Protein 2ZTJ (pdb70)

Organism: Thermus thermophilus (strain ATCC BAA-163 / DSM 7039 / HB27) (NCBI:txid262724)

GO terms:
  GO:0036440 citrate synthase activity (F, EXP)
  GO:0004410 homocitrate synthase activity (F, EXP)

Foldseek 3Di:
DLAAAEAEECQAQVCQFPLFDADLVLLVVLLVLCLQQQHQEYEHEQCVPDVRSLVSLLCSQPVPGNHFYEYEDEQQQVSLVSRVVSNGQEYEYEDEDVDDQVVVLVSNVVSLVSCCVSPVRRAYEYEYPCLLPPDQVSSLVSLLSCLVSGQEYEYENRVQPDDQVSLLVSLLVSCVRNDQRRAYEYKHDCPPPCQLSNQVSSSVSPHHYYYEYDLQGGNPNHHHHPQVNLLVVCLVCVPVSLVNGQLLCNLVSNVSVCVNSVHDNDCCHRLNHVPNQEDEDPVLVVVVVVPVVVPDSDASVSNNGHHHYHPD

Secondary structure (DSSP, 8-state):
----EEEEEEETGGGGSTT----HHHHHHHHHHHHHHT-SEEEE--TTS-HHHHHHHHHHHTS--SSEEEEEEES-HHHHHHHHHTT-SEEEEEE-----HHHHHHHHHHHHHHHHHH-TTSEEEEEETTTTTS-HHHHHHHHHHHGGG-SEEEEEETTS---HHHHHHHHHHHHHHHTTTSEEEEEEB-TTS-HHHHHHHHHHTT--EEEEBGGG-SSTT-B-BHHHHHHHHHHH-HHHHHHHS-GGGHHHHHHHHHHHHT-PPPTT-TTTSTTTTEE--HHHHHHHHH-GGGG-SS-GGGGT---EE---

CATH classification: 3.20.20.70 (+1 more: 4.10.430.20)

Structure (mmCIF, N/CA/C/O backbone):
data_2ZTJ
#
_entry.id   2ZTJ
#
_cell.length_a   135.645
_cell.length_b   135.645
_cell.length_c   127.102
_cell.angle_alpha   90.00
_cell.angle_beta   90.00
_cell.angle_gamma   120.00
#
_symmetry.space_group_name_H-M   'P 63 2 2'
#
loop_
_entity.id
_entity.type
_entity.pdbx_description
1 polymer 'Homocitrate synthase'
2 non-polymer '2-OXOGLUTARIC ACID'
3 non-polymer 'COPPER (II) ION'
4 water water
#
loop_
_atom_site.group_PDB
_atom_site.id
_atom_site.type_symbol
_atom_site.label_atom_id
_atom_site.label_alt_id
_atom_site.label_comp_id
_atom_site.label_asym_id
_atom_site.label_entity_id
_atom_site.label_seq_id
_atom_site.pdbx_PDB_ins_code
_atom_site.Cartn_x
_atom_site.Cartn_y
_atom_site.Cartn_z
_atom_site.occupancy
_atom_site.B_iso_or_equiv
_atom_site.auth_seq_id
_atom_site.auth_comp_id
_atom_site.auth_asym_id
_atom_site.auth_atom_id
_atom_site.pdbx_PDB_model_num
ATOM 1 N N . MET A 1 1 ? 75.973 -27.884 15.030 1.00 23.51 1 MET A N 1
ATOM 2 C CA . MET A 1 1 ? 74.736 -27.304 14.407 1.00 27.30 1 MET A CA 1
ATOM 3 C C . MET A 1 1 ? 73.500 -28.087 14.874 1.00 25.61 1 MET A C 1
ATOM 4 O O . MET A 1 1 ? 73.284 -29.284 14.486 1.00 27.19 1 MET A O 1
ATOM 9 N N . ARG A 1 2 ? 72.673 -27.482 15.692 1.00 22.17 2 ARG A N 1
ATOM 10 C CA . ARG A 1 2 ? 72.688 -26.098 16.140 1.00 19.35 2 ARG A CA 1
ATOM 11 C C . ARG A 1 2 ? 72.607 -25.085 14.997 1.00 17.07 2 ARG A C 1
ATOM 12 O O . ARG A 1 2 ? 73.380 -24.149 14.969 1.00 14.86 2 ARG A O 1
ATOM 20 N N . GLU A 1 3 ? 71.677 -25.290 14.072 1.00 15.19 3 GLU A N 1
ATOM 21 C CA . GLU A 1 3 ? 71.384 -24.264 13.054 1.00 15.62 3 GLU A CA 1
ATOM 22 C C . GLU A 1 3 ? 70.080 -23.582 13.395 1.00 14.03 3 GLU A C 1
ATOM 23 O O . GLU A 1 3 ? 69.132 -24.200 13.873 1.00 14.04 3 GLU A O 1
ATOM 29 N N . TRP A 1 4 ? 70.032 -22.281 13.180 1.00 11.65 4 TRP A N 1
ATOM 30 C CA . TRP A 1 4 ? 68.876 -21.507 13.647 1.00 10.35 4 TRP A CA 1
ATOM 31 C C . TRP A 1 4 ? 68.904 -20.163 12.951 1.00 11.01 4 TRP A C 1
ATOM 32 O O . TRP A 1 4 ? 69.959 -19.753 12.412 1.00 11.34 4 TRP A O 1
ATOM 43 N N . LYS A 1 5 ? 67.752 -19.503 13.002 1.00 9.50 5 LYS A N 1
ATOM 44 C CA . LYS A 1 5 ? 67.573 -18.180 12.392 1.00 10.70 5 LYS A CA 1
ATOM 45 C C . LYS A 1 5 ? 66.817 -17.299 13.351 1.00 11.05 5 LYS A C 1
ATOM 46 O O . LYS A 1 5 ? 66.103 -17.782 14.250 1.00 11.23 5 LYS A O 1
ATOM 52 N N . ILE A 1 6 ? 66.906 -15.978 13.145 1.00 11.76 6 ILE A N 1
ATOM 53 C CA . ILE A 1 6 ? 66.162 -15.056 13.996 1.00 11.58 6 ILE A CA 1
ATOM 54 C C . ILE A 1 6 ? 65.008 -14.440 13.249 1.00 12.80 6 ILE A C 1
ATOM 55 O O . ILE A 1 6 ? 65.129 -14.067 12.060 1.00 12.26 6 ILE A O 1
ATOM 60 N N . ILE A 1 7 ? 63.868 -14.378 13.935 1.00 12.63 7 ILE A N 1
ATOM 61 C CA . ILE A 1 7 ? 62.699 -13.672 13.457 1.00 13.10 7 ILE A CA 1
ATOM 62 C C . ILE A 1 7 ? 62.610 -12.412 14.309 1.00 13.39 7 ILE A C 1
ATOM 63 O O . ILE A 1 7 ? 62.257 -12.446 15.495 1.00 13.78 7 ILE A O 1
ATOM 68 N N . ASP A 1 8 ? 62.977 -11.271 13.725 1.00 13.22 8 ASP A N 1
ATOM 69 C CA . ASP A 1 8 ? 62.839 -10.046 14.476 1.00 13.48 8 ASP A CA 1
ATOM 70 C C . ASP A 1 8 ? 61.385 -9.636 14.483 1.00 13.04 8 ASP A C 1
ATOM 71 O O . ASP A 1 8 ? 60.683 -9.682 13.438 1.00 15.42 8 ASP A O 1
ATOM 76 N N . SER A 1 9 ? 60.904 -9.203 15.643 1.00 12.83 9 SER A N 1
ATOM 77 C CA . SER A 1 9 ? 59.513 -8.862 15.775 1.00 13.06 9 SER A CA 1
ATOM 78 C C . SER A 1 9 ? 59.372 -7.412 16.250 1.00 13.82 9 SER A C 1
ATOM 79 O O . SER A 1 9 ? 58.365 -7.035 16.853 1.00 13.82 9 SER A O 1
ATOM 82 N N . THR A 1 10 ? 60.419 -6.626 16.054 1.00 12.63 10 THR A N 1
ATOM 83 C CA . THR A 1 10 ? 60.396 -5.230 16.528 1.00 14.57 10 THR A CA 1
ATOM 84 C C . THR A 1 10 ? 59.217 -4.472 15.900 1.00 14.46 10 THR A C 1
ATOM 85 O O . THR A 1 10 ? 58.651 -3.576 16.529 1.00 16.05 10 THR A O 1
ATOM 89 N N . LEU A 1 11 ? 58.788 -4.884 14.710 1.00 15.52 11 LEU A N 1
ATOM 90 C CA . LEU A 1 11 ? 57.656 -4.222 14.017 1.00 15.18 11 LEU A CA 1
ATOM 91 C C . LEU A 1 11 ? 56.322 -4.942 14.212 1.00 16.56 11 LEU A C 1
ATOM 92 O O . LEU A 1 11 ? 55.346 -4.697 13.486 1.00 15.93 11 LEU A O 1
ATOM 97 N N . ARG A 1 12 ? 56.278 -5.869 15.193 1.00 16.06 12 ARG A N 1
ATOM 98 C CA . ARG A 1 12 ? 55.031 -6.550 15.552 1.00 15.72 12 ARG A CA 1
ATOM 99 C C . ARG A 1 12 ? 54.954 -6.527 17.083 1.00 15.14 12 ARG A C 1
ATOM 100 O O . ARG A 1 12 ? 54.328 -5.653 17.683 1.00 14.59 12 ARG A O 1
ATOM 108 N N . GLU A 1 13 ? 55.632 -7.479 17.743 1.00 14.75 13 GLU A N 1
ATOM 109 C CA . GLU A 1 13 ? 55.735 -7.419 19.198 1.00 14.20 13 GLU A CA 1
ATOM 110 C C . GLU A 1 13 ? 56.245 -6.051 19.703 1.00 14.30 13 GLU A C 1
ATOM 111 O O . GLU A 1 13 ? 55.731 -5.512 20.683 1.00 15.74 13 GLU A O 1
ATOM 117 N N . GLY A 1 14 ? 57.261 -5.498 19.038 1.00 14.56 14 GLY A N 1
ATOM 118 C CA . GLY A 1 14 ? 57.806 -4.202 19.427 1.00 15.21 14 GLY A CA 1
ATOM 119 C C . GLY A 1 14 ? 56.772 -3.087 19.351 1.00 15.59 14 GLY A C 1
ATOM 120 O O . GLY A 1 14 ? 56.865 -2.120 20.079 1.00 15.65 14 GLY A O 1
ATOM 121 N N . GLU A 1 15 ? 55.803 -3.195 18.444 1.00 17.02 15 GLU A N 1
ATOM 122 C CA . GLU A 1 15 ? 54.743 -2.161 18.344 1.00 18.64 15 GLU A CA 1
ATOM 123 C C . GLU A 1 15 ? 53.830 -2.156 19.562 1.00 19.31 15 GLU A C 1
ATOM 124 O O . GLU A 1 15 ? 53.129 -1.172 19.857 1.00 19.07 15 GLU A O 1
ATOM 130 N N . GLN A 1 16 ? 53.806 -3.282 20.273 1.00 17.82 16 GLN A N 1
ATOM 131 C CA . GLN A 1 16 ? 53.016 -3.391 21.468 1.00 17.03 16 GLN A CA 1
ATOM 132 C C . GLN A 1 16 ? 53.722 -2.817 22.693 1.00 16.19 16 GLN A C 1
ATOM 133 O O . GLN A 1 16 ? 53.143 -2.724 23.774 1.00 16.71 16 GLN A O 1
ATOM 139 N N . PHE A 1 17 ? 54.962 -2.391 22.515 1.00 15.97 17 PHE A N 1
ATOM 140 C CA . PHE A 1 17 ? 55.685 -1.707 23.574 1.00 15.33 17 PHE A CA 1
ATOM 141 C C . PHE A 1 17 ? 54.918 -0.430 23.948 1.00 16.92 17 PHE A C 1
ATOM 142 O O . PHE A 1 17 ? 54.406 0.260 23.059 1.00 17.23 17 PHE A O 1
ATOM 150 N N . GLU A 1 18 ? 54.840 -0.139 25.237 1.00 17.15 18 GLU A N 1
ATOM 151 C CA . GLU A 1 18 ? 54.088 1.019 25.731 1.00 18.79 18 GLU A CA 1
ATOM 152 C C . GLU A 1 18 ? 54.348 2.320 24.926 1.00 19.65 18 GLU A C 1
ATOM 153 O O . GLU A 1 18 ? 53.406 3.036 24.559 1.00 20.66 18 GLU A O 1
ATOM 159 N N . LYS A 1 19 ? 55.610 2.623 24.683 1.00 20.67 19 LYS A N 1
ATOM 160 C CA . LYS A 1 19 ? 55.993 3.930 24.111 1.00 21.48 19 LYS A CA 1
ATOM 161 C C . LYS A 1 19 ? 56.292 3.869 22.612 1.00 21.51 19 LYS A C 1
ATOM 162 O O . LYS A 1 19 ? 56.738 4.865 22.026 1.00 21.44 19 LYS A O 1
ATOM 168 N N . ALA A 1 20 ? 56.050 2.721 21.982 1.00 20.31 20 ALA A N 1
ATOM 169 C CA . ALA A 1 20 ? 56.210 2.609 20.528 1.00 20.39 20 ALA A CA 1
ATOM 170 C C . ALA A 1 20 ? 55.125 3.356 19.731 1.00 20.83 20 ALA A C 1
ATOM 171 O O . ALA A 1 20 ? 53.914 3.191 19.952 1.00 20.74 20 ALA A O 1
ATOM 173 N N . ASN A 1 21 ? 55.572 4.177 18.784 1.00 20.98 21 ASN A N 1
ATOM 174 C CA . ASN A 1 21 ? 54.645 4.824 17.865 1.00 21.66 21 ASN A CA 1
ATOM 175 C C . ASN A 1 21 ? 55.404 5.017 16.567 1.00 21.15 21 ASN A C 1
ATOM 176 O O . ASN A 1 21 ? 55.805 6.134 16.214 1.00 21.61 21 ASN A O 1
ATOM 181 N N . PHE A 1 22 ? 55.623 3.914 15.867 1.00 19.76 22 PHE A N 1
ATOM 182 C CA . PHE A 1 22 ? 56.457 3.922 14.680 1.00 18.65 22 PHE A CA 1
ATOM 183 C C . PHE A 1 22 ? 55.708 4.506 13.483 1.00 18.18 22 PHE A C 1
ATOM 184 O O . PHE A 1 22 ? 54.600 4.062 13.150 1.00 18.91 22 PHE A O 1
ATOM 192 N N . SER A 1 23 ? 56.300 5.522 12.848 1.00 18.03 23 SER A N 1
ATOM 193 C CA . SER A 1 23 ?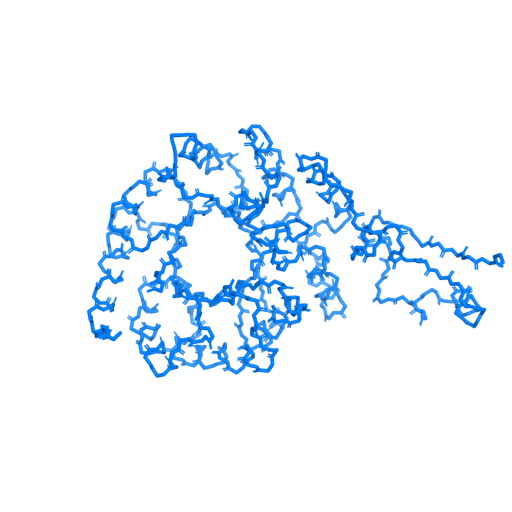 55.771 5.999 11.564 1.00 17.47 23 SER A CA 1
ATOM 194 C C . SER A 1 23 ? 56.164 4.973 10.508 1.00 17.57 23 SER A C 1
ATOM 195 O O . SER A 1 23 ? 57.027 4.149 10.754 1.00 17.28 23 SER A O 1
ATOM 198 N N . THR A 1 24 ? 55.542 5.036 9.335 1.00 17.19 24 THR A N 1
ATOM 199 C CA . THR A 1 24 ? 55.943 4.193 8.221 1.00 16.74 24 THR A CA 1
ATOM 200 C C . THR A 1 24 ? 57.422 4.317 7.962 1.00 17.37 24 THR A C 1
ATOM 201 O O . THR A 1 24 ? 58.099 3.313 7.755 1.00 16.46 24 THR A O 1
ATOM 205 N N . GLN A 1 25 ? 57.950 5.549 7.932 1.00 17.50 25 GLN A N 1
ATOM 206 C CA . GLN A 1 25 ? 59.406 5.703 7.731 1.00 17.51 25 GLN A CA 1
ATOM 207 C C . GLN A 1 25 ? 60.294 5.104 8.832 1.00 17.08 25 GLN A C 1
ATOM 208 O O . GLN A 1 25 ? 61.392 4.632 8.535 1.00 16.61 25 GLN A O 1
ATOM 214 N N . ASP A 1 26 ? 59.850 5.171 10.090 1.00 16.47 26 ASP A N 1
ATOM 215 C CA . ASP A 1 26 ? 60.579 4.534 11.193 1.00 17.04 26 ASP A CA 1
ATOM 216 C C . ASP A 1 26 ? 60.684 3.025 10.889 1.00 15.42 26 ASP A C 1
ATOM 217 O O . ASP A 1 26 ? 61.742 2.428 11.075 1.00 14.78 26 ASP A O 1
ATOM 222 N N . LYS A 1 27 ? 59.579 2.445 10.448 1.00 15.31 27 LYS A N 1
ATOM 223 C CA . LYS A 1 27 ? 59.547 0.984 10.215 1.00 15.82 27 LYS A CA 1
ATOM 224 C C . LYS A 1 27 ? 60.457 0.600 9.063 1.00 15.92 27 LYS A C 1
ATOM 225 O O . LYS A 1 27 ? 61.163 -0.390 9.117 1.00 15.25 27 LYS A O 1
ATOM 231 N N . VAL A 1 28 ? 60.458 1.417 8.000 1.00 14.66 28 VAL A N 1
ATOM 232 C CA . VAL A 1 28 ? 61.346 1.158 6.872 1.00 14.18 28 VAL A CA 1
ATOM 233 C C . VAL A 1 28 ? 62.782 1.290 7.275 1.00 13.84 28 VAL A C 1
ATOM 234 O O . VAL A 1 28 ? 63.619 0.518 6.834 1.00 15.03 28 VAL A O 1
ATOM 238 N N . GLU A 1 29 ? 63.101 2.277 8.118 1.00 14.63 29 GLU A N 1
ATOM 239 C CA . GLU A 1 29 ? 64.456 2.450 8.590 1.00 15.22 29 GLU A CA 1
ATOM 240 C C . GLU A 1 29 ? 64.895 1.216 9.391 1.00 15.57 29 GLU A C 1
ATOM 241 O O . GLU A 1 29 ? 66.000 0.700 9.242 1.00 15.14 29 GLU A O 1
ATOM 247 N N . ILE A 1 30 ? 64.017 0.811 10.293 1.00 15.54 30 ILE A N 1
ATOM 248 C CA . ILE A 1 30 ? 64.309 -0.362 11.149 1.00 15.31 30 ILE A CA 1
ATOM 249 C C . ILE A 1 30 ? 64.507 -1.587 10.281 1.00 14.46 30 ILE A C 1
ATOM 250 O O . ILE A 1 30 ? 65.486 -2.296 10.458 1.00 15.68 30 ILE A O 1
ATOM 255 N N . ALA A 1 31 ? 63.586 -1.836 9.358 1.00 14.78 31 ALA A N 1
ATOM 256 C CA . ALA A 1 31 ? 63.673 -3.023 8.485 1.00 14.99 31 ALA A CA 1
ATOM 257 C C . ALA A 1 31 ? 64.925 -3.040 7.622 1.00 16.58 31 ALA A C 1
ATOM 258 O O . ALA A 1 31 ? 65.611 -4.063 7.478 1.00 14.91 31 ALA A O 1
ATOM 260 N N . LYS A 1 32 ? 65.275 -1.891 7.024 1.00 15.27 32 LYS A N 1
ATOM 261 C CA . LYS A 1 32 ? 66.525 -1.872 6.266 1.00 14.88 32 LYS A CA 1
ATOM 262 C C . LYS A 1 32 ? 67.784 -2.133 7.075 1.00 14.91 32 LYS A C 1
ATOM 263 O O . LYS A 1 32 ? 68.735 -2.769 6.600 1.00 17.56 32 LYS A O 1
ATOM 269 N N . ALA A 1 33 ? 67.846 -1.597 8.289 1.00 15.71 33 ALA A N 1
ATOM 270 C CA . ALA A 1 33 ? 68.994 -1.808 9.160 1.00 15.29 33 ALA A CA 1
ATOM 271 C C . ALA A 1 33 ? 69.062 -3.304 9.583 1.00 15.30 33 ALA A C 1
ATOM 272 O O . ALA A 1 33 ? 70.147 -3.896 9.615 1.00 16.37 33 ALA A O 1
ATOM 274 N N . LEU A 1 34 ? 67.909 -3.868 9.921 1.00 15.78 34 LEU A N 1
ATOM 275 C CA . LEU A 1 34 ? 67.877 -5.333 10.248 1.00 16.08 34 LEU A CA 1
ATOM 276 C C . LEU A 1 34 ? 68.346 -6.169 9.063 1.00 16.85 34 LEU A C 1
ATOM 277 O O . LEU A 1 34 ? 69.082 -7.142 9.231 1.00 16.71 34 LEU A O 1
ATOM 282 N N . ASP A 1 35 ? 67.941 -5.776 7.852 1.00 17.52 35 ASP A N 1
ATOM 283 C CA . ASP A 1 35 ? 68.332 -6.514 6.661 1.00 17.96 35 ASP A CA 1
ATOM 284 C C . ASP A 1 35 ? 69.842 -6.409 6.413 1.00 18.22 35 ASP A C 1
ATOM 285 O O . ASP A 1 35 ? 70.527 -7.404 6.143 1.00 18.01 35 ASP A O 1
ATOM 290 N N . GLU A 1 36 ? 70.371 -5.205 6.563 1.00 17.73 36 GLU A N 1
ATOM 291 C CA . GLU A 1 36 ? 71.813 -5.015 6.509 1.00 18.43 36 GLU A CA 1
ATOM 292 C C . GLU A 1 36 ? 72.556 -5.849 7.545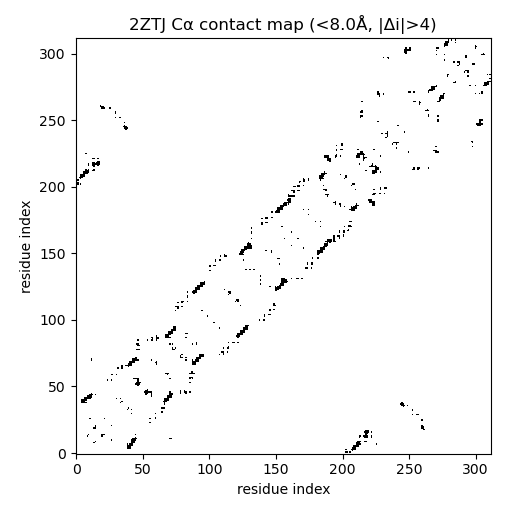 1.00 16.59 36 GLU A C 1
ATOM 293 O O . GLU A 1 36 ? 73.610 -6.416 7.270 1.00 16.34 36 GLU A O 1
ATOM 299 N N . PHE A 1 37 ? 71.994 -5.920 8.753 1.00 15.97 37 PHE A N 1
ATOM 300 C CA . PHE A 1 37 ? 72.583 -6.680 9.829 1.00 14.92 37 PHE A CA 1
ATOM 301 C C . PHE A 1 37 ? 72.584 -8.171 9.483 1.00 15.01 37 PHE A C 1
ATOM 302 O O . PHE A 1 37 ? 73.442 -8.941 9.972 1.00 15.98 37 PHE A O 1
ATOM 310 N N . GLY A 1 38 ? 71.622 -8.569 8.656 1.00 15.15 38 GLY A N 1
ATOM 311 C CA . GLY A 1 38 ? 71.524 -9.981 8.220 1.00 15.68 38 GLY A CA 1
ATOM 312 C C . GLY A 1 38 ? 70.407 -10.799 8.884 1.00 15.81 38 GLY A C 1
ATOM 313 O O . GLY A 1 38 ? 70.399 -12.031 8.746 1.00 15.13 38 GLY A O 1
ATOM 314 N N . ILE A 1 39 ? 69.466 -10.131 9.555 1.00 16.45 39 ILE A N 1
ATOM 315 C CA . ILE A 1 39 ? 68.300 -10.829 10.151 1.00 17.65 39 ILE A CA 1
ATOM 316 C C . ILE A 1 39 ? 67.509 -11.577 9.072 1.00 16.25 39 ILE A C 1
ATOM 317 O O . ILE A 1 39 ? 67.312 -11.103 7.956 1.00 15.06 39 ILE A O 1
ATOM 322 N N . GLU A 1 40 ? 67.107 -12.816 9.370 1.00 14.93 40 GLU A N 1
ATOM 323 C CA . GLU A 1 40 ? 66.514 -13.646 8.348 1.00 13.05 40 GLU A CA 1
ATOM 324 C C . GLU A 1 40 ? 65.039 -13.393 8.075 1.00 12.67 40 GLU A C 1
ATOM 325 O O . GLU A 1 40 ? 64.577 -13.623 6.950 1.00 13.79 40 GLU A O 1
ATOM 331 N N . TYR A 1 41 ? 64.292 -12.991 9.108 1.00 13.48 41 TYR A N 1
ATOM 332 C CA . TYR A 1 41 ? 62.865 -12.665 9.030 1.00 13.49 41 TYR A CA 1
ATOM 333 C C . TYR A 1 41 ? 62.544 -11.395 9.796 1.00 13.36 41 TYR A C 1
ATOM 334 O O . TYR A 1 41 ? 63.118 -11.108 10.854 1.00 13.31 41 TYR A O 1
ATOM 343 N N . ILE A 1 42 ? 61.563 -10.661 9.276 1.00 13.70 42 ILE A N 1
ATOM 344 C CA . ILE A 1 42 ? 61.040 -9.460 9.917 1.00 13.39 42 ILE A CA 1
ATOM 345 C C . ILE A 1 42 ? 59.547 -9.617 9.987 1.00 13.04 42 ILE A C 1
ATOM 346 O O . ILE A 1 42 ? 58.853 -9.702 8.967 1.00 13.27 42 ILE A O 1
ATOM 351 N N . GLU A 1 43 ? 59.040 -9.710 11.212 1.00 13.32 43 GLU A N 1
ATOM 352 C CA . GLU A 1 43 ? 57.631 -9.899 11.443 1.00 13.34 43 GLU A CA 1
ATOM 353 C C . GLU A 1 43 ? 56.936 -8.581 11.724 1.00 13.29 43 GLU A C 1
ATOM 354 O O . GLU A 1 43 ? 57.444 -7.738 12.481 1.00 14.51 43 GLU A O 1
ATOM 360 N N . VAL A 1 44 ? 55.772 -8.411 11.117 1.00 14.30 44 VAL A N 1
ATOM 361 C CA . VAL A 1 44 ? 55.013 -7.167 11.233 1.00 14.35 44 VAL A CA 1
ATOM 362 C C . VAL A 1 44 ? 53.571 -7.346 11.718 1.00 15.06 44 VAL A C 1
ATOM 363 O O . VAL A 1 44 ? 52.915 -8.364 11.441 1.00 15.41 44 VAL A O 1
ATOM 367 N N . THR A 1 45 ? 53.084 -6.324 12.409 1.00 15.16 45 THR A N 1
ATOM 368 C CA . THR A 1 45 ? 51.719 -6.266 12.920 1.00 15.68 45 THR A CA 1
ATOM 369 C C . THR A 1 45 ? 50.703 -6.668 11.873 1.00 16.13 45 THR A C 1
ATOM 370 O O . THR A 1 45 ? 50.859 -6.352 10.673 1.00 16.84 45 THR A O 1
ATOM 374 N N . THR A 1 46 ? 49.664 -7.367 12.325 1.00 14.56 46 THR A N 1
ATOM 375 C CA . THR A 1 46 ? 48.573 -7.799 11.494 1.00 15.95 46 THR A CA 1
ATOM 376 C C . THR A 1 46 ? 48.014 -6.615 10.682 1.00 16.62 46 THR A C 1
ATOM 377 O O . THR A 1 46 ? 47.819 -5.530 11.223 1.00 16.79 46 THR A O 1
ATOM 381 N N . PRO A 1 47 ? 47.732 -6.853 9.410 1.00 17.77 47 PRO A N 1
ATOM 382 C CA . PRO A 1 47 ? 47.154 -5.808 8.543 1.00 19.07 47 PRO A CA 1
ATOM 383 C C . PRO A 1 47 ? 45.716 -5.485 8.927 1.00 20.46 47 PRO A C 1
ATOM 384 O O . PRO A 1 47 ? 45.176 -4.449 8.486 1.00 20.98 47 PRO A O 1
ATOM 388 N N . VAL A 1 48 ? 45.073 -6.353 9.717 1.00 20.79 48 VAL A N 1
ATOM 389 C CA 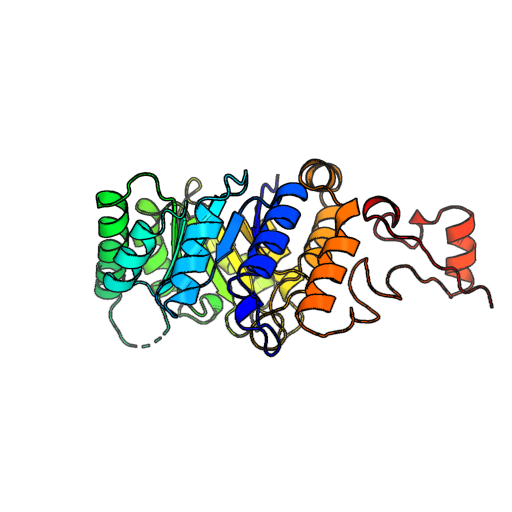. VAL A 1 48 ? 43.711 -6.113 10.187 1.00 21.45 48 VAL A CA 1
ATOM 390 C C . VAL A 1 48 ? 43.617 -5.019 11.254 1.00 20.89 48 VAL A C 1
ATOM 391 O O . VAL A 1 48 ? 42.537 -4.476 11.482 1.00 20.98 48 VAL A O 1
ATOM 395 N N . ALA A 1 49 ? 44.729 -4.687 11.898 1.00 21.07 49 ALA A N 1
ATOM 396 C CA . ALA A 1 49 ? 44.713 -3.766 13.047 1.00 21.15 49 ALA A CA 1
ATOM 397 C C . ALA A 1 49 ? 44.153 -2.379 12.690 1.00 21.85 49 ALA A C 1
ATOM 398 O O . ALA A 1 49 ? 43.365 -1.805 13.435 1.00 21.65 49 ALA A O 1
ATOM 400 N N . SER A 1 50 ? 44.589 -1.848 11.554 1.00 22.23 50 SER A N 1
ATOM 401 C CA . SER A 1 50 ? 44.149 -0.505 11.109 1.00 21.99 50 SER A CA 1
ATOM 402 C C . SER A 1 50 ? 44.526 -0.346 9.651 1.00 21.81 50 SER A C 1
ATOM 403 O O . SER A 1 50 ? 45.320 -1.139 9.107 1.00 21.25 50 SER A O 1
ATOM 406 N N . PRO A 1 51 ? 43.948 0.673 8.982 1.00 21.52 51 PRO A N 1
ATOM 407 C CA . PRO A 1 51 ? 44.379 0.932 7.612 1.00 21.16 51 PRO A CA 1
ATOM 408 C C . PRO A 1 51 ? 45.886 1.201 7.524 1.00 20.43 51 PRO A C 1
ATOM 409 O O . PRO A 1 51 ? 46.528 0.743 6.603 1.00 20.90 51 PRO A O 1
ATOM 413 N N . GLN A 1 52 ? 46.462 1.898 8.489 1.00 20.78 52 GLN A N 1
ATOM 414 C CA . GLN A 1 52 ? 47.902 2.143 8.461 1.00 21.75 52 GLN A CA 1
ATOM 415 C C . GLN A 1 52 ? 48.733 0.864 8.675 1.00 22.49 52 GLN A C 1
ATOM 416 O O . GLN A 1 52 ? 49.811 0.710 8.105 1.00 21.95 52 GLN A O 1
ATOM 422 N N . SER A 1 53 ? 48.253 -0.054 9.509 1.00 22.34 53 SER A N 1
ATOM 423 C CA . SER A 1 53 ? 49.048 -1.282 9.698 1.00 22.60 53 SER A CA 1
ATOM 424 C C . SER A 1 53 ? 49.073 -2.097 8.403 1.00 21.99 53 SER A C 1
ATOM 425 O O . SER A 1 53 ? 50.110 -2.652 8.033 1.00 21.53 53 SER A O 1
ATOM 428 N N . ARG A 1 54 ? 47.941 -2.136 7.701 1.00 22.65 54 ARG A N 1
ATOM 429 C CA . ARG A 1 54 ? 47.875 -2.761 6.386 1.00 23.44 54 ARG A CA 1
ATOM 430 C C . ARG A 1 54 ? 48.886 -2.152 5.413 1.00 23.82 54 ARG A C 1
ATOM 431 O O . ARG A 1 54 ? 49.664 -2.867 4.777 1.00 23.48 54 ARG A O 1
ATOM 439 N N . LYS A 1 55 ? 48.844 -0.826 5.278 1.00 24.78 55 LYS A N 1
ATOM 440 C CA . LYS A 1 55 ? 49.774 -0.106 4.403 1.00 25.18 55 LYS A CA 1
ATOM 441 C C . LYS A 1 55 ? 51.214 -0.411 4.742 1.00 23.87 55 LYS A C 1
ATOM 442 O O . LYS A 1 55 ? 52.029 -0.660 3.853 1.00 23.97 55 LYS A O 1
ATOM 448 N N . ASP A 1 56 ? 51.533 -0.379 6.034 1.00 23.58 56 ASP A N 1
ATOM 449 C CA . ASP A 1 56 ? 52.882 -0.643 6.487 1.00 22.68 56 ASP A CA 1
ATOM 450 C C . ASP A 1 56 ? 53.307 -2.048 6.087 1.00 22.02 56 ASP A C 1
ATOM 451 O O . ASP A 1 56 ? 54.433 -2.239 5.635 1.00 21.70 56 ASP A O 1
ATOM 456 N N . ALA A 1 57 ? 52.408 -3.026 6.231 1.00 21.25 57 ALA A N 1
ATOM 457 C CA . ALA A 1 57 ? 52.752 -4.401 5.858 1.00 21.07 57 ALA A CA 1
ATOM 458 C C . ALA A 1 57 ? 52.996 -4.478 4.359 1.00 21.36 57 ALA A C 1
ATOM 459 O O . ALA A 1 57 ? 53.935 -5.117 3.923 1.00 21.32 57 ALA A O 1
ATOM 461 N N . GLU A 1 58 ? 52.150 -3.789 3.587 1.00 21.38 58 GLU A N 1
ATOM 462 C CA . GLU A 1 58 ? 52.262 -3.761 2.128 1.00 21.78 58 GLU A CA 1
ATOM 463 C C . GLU A 1 58 ? 53.613 -3.186 1.699 1.00 20.44 58 GLU A C 1
ATOM 464 O O . GLU A 1 58 ? 54.344 -3.822 0.932 1.00 20.47 58 GLU A O 1
ATOM 470 N N . VAL A 1 59 ? 53.987 -2.044 2.260 1.00 19.27 59 VAL A N 1
ATOM 471 C CA . VAL A 1 59 ? 55.304 -1.457 1.976 1.00 18.87 59 VAL A CA 1
ATOM 472 C C . VAL A 1 59 ? 56.469 -2.342 2.407 1.00 17.72 59 VAL A C 1
ATOM 473 O O . VAL A 1 59 ? 57.409 -2.589 1.654 1.00 17.48 59 VAL A O 1
ATOM 477 N N . LEU A 1 60 ? 56.437 -2.790 3.654 1.00 17.04 60 LEU A N 1
ATOM 478 C CA . LEU A 1 60 ? 57.547 -3.567 4.156 1.00 16.16 60 LEU A CA 1
ATOM 479 C C . LEU A 1 60 ? 57.768 -4.829 3.322 1.00 15.10 60 LEU A C 1
ATOM 480 O O . LEU A 1 60 ? 58.881 -5.141 3.026 1.00 15.75 60 LEU A O 1
ATOM 485 N N . ALA A 1 61 ? 56.699 -5.502 2.911 1.00 16.42 61 ALA A N 1
ATOM 486 C CA . ALA A 1 61 ? 56.804 -6.749 2.140 1.00 16.17 61 ALA A CA 1
ATOM 487 C C . ALA A 1 61 ? 57.333 -6.536 0.733 1.00 17.47 61 ALA A C 1
ATOM 488 O O . ALA A 1 61 ? 57.736 -7.484 0.046 1.00 16.39 61 ALA A O 1
ATOM 490 N N . SER A 1 62 ? 57.322 -5.264 0.305 1.00 16.67 62 SER A N 1
ATOM 491 C CA . SER A 1 62 ? 57.685 -4.924 -1.063 1.00 16.98 62 SER A CA 1
ATOM 492 C C . SER A 1 62 ? 58.972 -4.100 -1.161 1.00 17.00 62 SER A C 1
ATOM 493 O O . SER A 1 62 ? 59.322 -3.620 -2.253 1.00 18.00 62 SER A O 1
ATOM 496 N N . LEU A 1 63 ? 59.674 -3.940 -0.047 1.00 16.40 63 LEU A N 1
ATOM 497 C CA . LEU A 1 63 ? 60.926 -3.185 0.011 1.00 15.76 63 LEU A CA 1
ATOM 498 C C . LEU A 1 63 ? 62.054 -3.834 -0.756 1.00 15.12 63 LEU A C 1
ATOM 499 O O . LEU A 1 63 ? 63.112 -3.232 -0.934 1.00 16.11 63 LEU A O 1
ATOM 504 N N . GLY A 1 64 ? 61.868 -5.094 -1.161 1.00 15.99 64 GLY A N 1
ATOM 505 C CA . GLY A 1 64 ? 62.932 -5.848 -1.797 1.00 15.71 64 GLY A CA 1
ATOM 506 C C . GLY A 1 64 ? 64.052 -6.245 -0.851 1.00 16.33 64 GLY A C 1
ATOM 507 O O . GLY A 1 64 ? 65.197 -6.393 -1.269 1.00 16.29 64 GLY A O 1
ATOM 508 N N . LEU A 1 65 ? 63.728 -6.464 0.435 1.00 16.41 65 LEU A N 1
ATOM 509 C CA . LEU A 1 65 ? 64.739 -6.916 1.391 1.00 16.65 65 LEU A CA 1
ATOM 510 C C . LEU A 1 65 ? 65.146 -8.357 1.079 1.00 17.00 65 LEU A C 1
ATOM 511 O O . LEU A 1 65 ? 64.401 -9.081 0.424 1.00 17.17 65 LEU A O 1
ATOM 516 N N . LYS A 1 66 ? 66.333 -8.740 1.525 1.00 17.51 66 LYS A N 1
ATOM 517 C CA . LYS A 1 66 ? 66.760 -10.140 1.497 1.00 19.33 66 LYS A CA 1
ATOM 518 C C . LYS A 1 66 ? 65.999 -10.951 2.582 1.00 18.78 66 LYS A C 1
ATOM 519 O O . LYS A 1 66 ? 65.530 -12.072 2.310 1.00 19.28 66 LYS A O 1
ATOM 525 N N . ALA A 1 67 ? 65.808 -10.353 3.757 1.00 17.77 67 ALA A N 1
ATOM 526 C CA . ALA A 1 67 ? 64.931 -10.924 4.812 1.00 17.87 67 ALA A CA 1
ATOM 527 C C . ALA A 1 67 ? 63.504 -11.178 4.331 1.00 18.30 67 ALA A C 1
ATOM 528 O O . ALA A 1 67 ? 62.917 -10.382 3.568 1.00 18.47 67 ALA A O 1
ATOM 530 N N . LYS A 1 68 ? 62.904 -12.285 4.769 1.00 17.50 68 LYS A N 1
ATOM 531 C CA . LYS A 1 68 ? 61.489 -12.527 4.491 1.00 17.08 68 LYS A CA 1
ATOM 532 C C . LYS A 1 68 ? 60.630 -11.693 5.415 1.00 16.56 68 LYS A C 1
ATOM 533 O O . LYS A 1 68 ? 60.870 -11.638 6.632 1.00 16.30 68 LYS A O 1
ATOM 539 N N . VAL A 1 69 ? 59.617 -11.024 4.858 1.00 14.92 69 VAL A N 1
ATOM 540 C CA . VAL A 1 69 ? 58.725 -10.262 5.668 1.00 14.88 69 VAL A CA 1
ATOM 541 C C . VAL A 1 69 ? 57.473 -11.088 5.891 1.00 15.10 69 VAL A C 1
ATOM 542 O O . VAL A 1 69 ? 56.877 -11.641 4.961 1.00 15.94 69 VAL A O 1
ATOM 546 N N . VAL A 1 70 ? 57.099 -11.203 7.157 1.00 16.20 70 VAL A N 1
ATOM 547 C CA . VAL A 1 70 ? 55.989 -12.056 7.529 1.00 16.42 70 VAL A CA 1
ATOM 548 C C . VAL A 1 70 ? 55.046 -11.305 8.449 1.00 15.74 70 VAL A C 1
ATOM 549 O O . VAL A 1 70 ? 55.471 -10.451 9.209 1.00 18.13 70 VAL A O 1
ATOM 553 N N . THR A 1 71 ? 53.753 -11.588 8.380 1.00 15.60 71 THR A N 1
ATOM 554 C CA . THR A 1 71 ? 52.834 -10.899 9.280 1.00 16.37 71 THR A CA 1
ATOM 555 C C . THR A 1 71 ? 52.208 -11.872 10.268 1.00 17.56 71 THR A C 1
ATOM 556 O O . THR A 1 71 ? 52.104 -13.059 9.986 1.00 18.10 71 THR A O 1
ATOM 560 N N . HIS A 1 72 ? 51.773 -11.338 11.393 1.00 17.80 72 HIS A N 1
ATOM 561 C CA . HIS A 1 72 ? 51.295 -12.149 12.496 1.00 17.97 72 HIS A CA 1
ATOM 562 C C . HIS A 1 72 ? 49.794 -11.884 12.608 1.00 18.24 72 HIS A C 1
ATOM 563 O O . HIS A 1 72 ? 49.370 -10.718 12.778 1.00 18.25 72 HIS A O 1
ATOM 570 N N . ILE A 1 73 ? 48.982 -12.942 12.481 1.00 17.81 73 ILE A N 1
ATOM 571 C CA . ILE A 1 73 ? 47.521 -12.800 12.570 1.00 18.11 73 ILE A CA 1
ATOM 572 C C . ILE A 1 73 ? 46.884 -13.864 13.480 1.00 19.96 73 ILE A C 1
ATOM 573 O O . ILE A 1 73 ? 47.501 -14.918 13.736 1.00 18.62 73 ILE A O 1
ATOM 578 N N . GLN A 1 74 ? 45.655 -13.576 13.929 1.00 20.48 74 GLN A N 1
ATOM 579 C CA . GLN A 1 74 ? 44.786 -14.577 14.560 1.00 21.57 74 GLN A CA 1
ATOM 580 C C . GLN A 1 74 ? 44.504 -15.652 13.539 1.00 21.81 74 GLN A C 1
ATOM 581 O O . GLN A 1 74 ? 44.490 -15.388 12.338 1.00 22.00 74 GLN A O 1
ATOM 587 N N . CYS A 1 75 ? 44.288 -16.880 14.003 1.00 21.38 75 CYS A N 1
ATOM 588 C CA . CYS A 1 75 ? 44.037 -17.974 13.093 1.00 21.66 75 CYS A CA 1
ATOM 589 C C . CYS A 1 75 ? 42.586 -17.926 12.625 1.00 22.35 75 CYS A C 1
ATOM 590 O O . CYS A 1 75 ? 41.727 -18.683 13.115 1.00 22.12 75 CYS A O 1
ATOM 593 N N . ARG A 1 76 ? 42.304 -16.988 11.708 1.00 22.80 76 ARG A N 1
ATOM 594 C CA . ARG A 1 76 ? 40.946 -16.781 11.181 1.00 23.38 76 ARG A CA 1
ATOM 595 C C . ARG A 1 76 ? 40.979 -16.555 9.678 1.00 22.96 76 ARG A C 1
ATOM 596 O O . ARG A 1 76 ? 41.918 -15.943 9.147 1.00 21.61 76 ARG A O 1
ATOM 604 N N . LEU A 1 77 ? 39.945 -17.042 9.002 1.00 22.79 77 LEU A N 1
ATOM 605 C CA . LEU A 1 77 ? 39.838 -16.913 7.547 1.00 23.94 77 LEU A CA 1
ATOM 606 C C . LEU A 1 77 ? 39.840 -15.459 7.070 1.00 24.13 77 LEU A C 1
ATOM 607 O O . LEU A 1 77 ? 40.434 -15.143 6.031 1.00 23.93 77 LEU A O 1
ATOM 612 N N . ASP A 1 78 ? 39.177 -14.584 7.819 1.00 24.62 78 ASP A N 1
ATOM 613 C CA . ASP A 1 78 ? 39.058 -13.195 7.364 1.00 25.74 78 ASP A CA 1
ATOM 614 C C . ASP A 1 78 ? 40.394 -12.472 7.440 1.00 25.18 78 ASP A C 1
ATOM 615 O O . ASP A 1 78 ? 40.778 -11.771 6.492 1.00 25.38 78 ASP A O 1
ATOM 620 N N . ALA A 1 79 ? 41.122 -12.675 8.542 1.00 23.43 79 ALA A N 1
ATOM 621 C CA . ALA A 1 79 ? 42.467 -12.122 8.676 1.00 22.07 79 ALA A CA 1
ATOM 622 C C . ALA A 1 79 ? 43.405 -12.690 7.634 1.00 21.16 79 ALA A C 1
ATOM 623 O O . ALA A 1 79 ? 44.256 -11.975 7.091 1.00 20.65 79 ALA A O 1
ATOM 625 N N . ALA A 1 80 ? 43.269 -13.982 7.349 1.00 20.39 80 ALA A N 1
ATOM 626 C CA . ALA A 1 80 ? 44.158 -14.621 6.388 1.00 21.09 80 ALA A CA 1
ATOM 627 C C . ALA A 1 80 ? 44.007 -14.006 4.985 1.00 21.86 80 ALA A C 1
ATOM 628 O O . ALA A 1 80 ? 44.991 -13.828 4.247 1.00 21.67 80 ALA A O 1
ATOM 630 N N . LYS A 1 81 ? 42.763 -13.705 4.625 1.00 22.30 81 LYS A N 1
ATOM 631 C CA . LYS A 1 81 ? 42.491 -13.047 3.354 1.00 23.04 81 LYS A CA 1
ATOM 632 C C . LYS A 1 81 ? 43.239 -11.714 3.248 1.00 21.90 81 LYS A C 1
ATOM 633 O O . LYS A 1 81 ? 44.014 -11.523 2.317 1.00 22.30 81 LYS A O 1
ATOM 639 N N . VAL A 1 82 ? 43.071 -10.836 4.236 1.00 21.27 82 VAL A N 1
ATOM 640 C CA . VAL A 1 82 ? 43.822 -9.574 4.275 1.00 20.48 82 VAL A CA 1
ATOM 641 C C . VAL A 1 82 ? 45.326 -9.811 4.224 1.00 20.76 82 VAL A C 1
ATOM 642 O O . VAL A 1 82 ? 46.071 -9.121 3.511 1.00 19.15 82 VAL A O 1
ATOM 646 N N . ALA A 1 83 ? 45.789 -10.815 4.979 1.00 19.85 83 ALA A N 1
ATOM 647 C CA . ALA A 1 83 ? 47.212 -11.110 5.008 1.00 20.45 83 ALA A CA 1
ATOM 648 C C . ALA A 1 83 ? 47.789 -11.467 3.644 1.00 19.91 83 ALA A C 1
ATOM 649 O O . ALA A 1 83 ? 48.819 -10.934 3.254 1.00 20.36 83 ALA A O 1
ATOM 651 N N . VAL A 1 84 ? 47.168 -12.400 2.934 1.00 20.74 84 VAL A N 1
ATOM 652 C CA . VAL A 1 84 ? 47.735 -12.809 1.658 1.00 22.14 84 VAL A CA 1
ATOM 653 C C . VAL A 1 84 ? 47.798 -11.610 0.688 1.00 22.33 84 VAL A C 1
ATOM 654 O O . VAL A 1 84 ? 48.757 -11.470 -0.063 1.00 21.67 84 VAL A O 1
ATOM 658 N N . GLU A 1 85 ? 46.771 -10.766 0.743 1.00 22.69 85 GLU A N 1
ATOM 659 C CA . GLU A 1 85 ? 46.651 -9.600 -0.158 1.00 23.56 85 GLU A CA 1
ATOM 660 C C . GLU A 1 85 ? 47.767 -8.557 0.053 1.00 23.00 85 GLU A C 1
ATOM 661 O O . GLU A 1 85 ? 48.031 -7.738 -0.824 1.00 23.68 85 GLU A O 1
ATOM 667 N N . THR A 1 86 ? 48.442 -8.585 1.198 1.00 21.63 86 THR A N 1
ATOM 668 C CA . THR A 1 86 ? 49.527 -7.639 1.448 1.00 20.56 86 THR A CA 1
ATOM 669 C C . THR A 1 86 ? 50.813 -7.990 0.709 1.00 19.66 86 THR A C 1
ATOM 670 O O . THR A 1 86 ? 51.743 -7.178 0.663 1.00 20.53 86 THR A O 1
ATOM 674 N N . GLY A 1 87 ? 50.900 -9.212 0.187 1.00 18.67 87 GLY A N 1
ATOM 675 C CA . GLY A 1 87 ? 52.133 -9.700 -0.452 1.00 17.74 87 GLY A CA 1
ATOM 676 C C . GLY A 1 87 ? 53.275 -10.143 0.463 1.00 17.52 87 GLY A C 1
ATOM 677 O O . GLY A 1 87 ? 54.406 -10.339 0.015 1.00 16.71 87 GLY A O 1
ATOM 678 N N . VAL A 1 88 ? 53.000 -10.297 1.756 1.00 16.69 88 VAL A N 1
ATOM 679 C CA . VAL A 1 88 ? 54.056 -10.800 2.671 1.00 16.42 88 VAL A CA 1
ATOM 680 C C . VAL A 1 88 ? 54.572 -12.161 2.189 1.00 16.22 88 VAL A C 1
ATOM 681 O O . VAL A 1 88 ? 53.881 -12.858 1.438 1.00 16.43 88 VAL A O 1
ATOM 685 N N . GLN A 1 89 ? 55.786 -12.519 2.607 1.00 15.44 89 GLN A N 1
ATOM 686 C CA . GLN A 1 89 ? 56.407 -13.778 2.201 1.00 15.67 89 GLN A CA 1
ATOM 687 C C . GLN A 1 89 ? 56.020 -14.927 3.169 1.00 15.74 89 GLN A C 1
ATOM 688 O O . GLN A 1 89 ? 56.202 -16.112 2.834 1.00 15.68 89 GLN A O 1
ATOM 694 N N . GLY A 1 90 ? 55.510 -14.557 4.335 1.00 15.81 90 GLY A N 1
ATOM 695 C CA . GLY A 1 90 ? 55.076 -15.549 5.354 1.00 15.18 90 GLY A CA 1
ATOM 696 C C . GLY A 1 90 ? 53.891 -15.057 6.161 1.00 15.13 90 GLY A C 1
ATOM 697 O O . GLY A 1 90 ? 53.674 -13.845 6.301 1.00 16.27 90 GLY A O 1
ATOM 698 N N . ILE A 1 91 ? 53.106 -15.988 6.717 1.00 14.08 91 ILE A N 1
ATOM 699 C CA . ILE A 1 91 ? 52.057 -15.630 7.646 1.00 13.21 91 ILE A CA 1
ATOM 700 C C . ILE A 1 91 ? 52.292 -16.474 8.924 1.00 13.77 91 ILE A C 1
ATOM 701 O O . ILE A 1 91 ? 52.478 -17.672 8.800 1.00 14.08 91 ILE A O 1
ATOM 706 N N . ASP A 1 92 ? 52.377 -15.800 10.069 1.00 14.43 92 ASP A N 1
ATOM 707 C CA . ASP A 1 92 ? 52.548 -16.432 11.416 1.00 14.77 92 ASP A CA 1
ATOM 708 C C . ASP A 1 92 ? 51.179 -16.426 12.060 1.00 14.89 92 ASP A C 1
ATOM 709 O O . ASP A 1 92 ? 50.683 -15.365 12.504 1.00 16.28 92 ASP A O 1
ATOM 714 N N . LEU A 1 93 ? 50.548 -17.602 12.094 1.00 15.11 93 LEU A N 1
ATOM 715 C CA . LEU A 1 93 ? 49.243 -17.773 12.698 1.00 15.62 93 LEU A CA 1
ATOM 716 C C . LEU A 1 93 ? 49.355 -18.006 14.192 1.00 16.53 93 LEU A C 1
ATOM 717 O O . LEU A 1 93 ? 50.225 -18.781 14.641 1.00 15.79 93 LEU A O 1
ATOM 722 N N . LEU A 1 94 ? 48.472 -17.354 14.935 1.00 15.54 94 LEU A N 1
ATOM 723 C CA . LEU A 1 94 ? 48.343 -17.598 16.365 1.00 16.39 94 LEU A CA 1
ATOM 724 C C . LEU A 1 94 ? 46.924 -18.050 16.672 1.00 17.20 94 LEU A C 1
ATOM 725 O O . LEU A 1 94 ? 45.963 -17.286 16.483 1.00 17.01 94 LEU A O 1
ATOM 730 N N . PHE A 1 95 ? 46.791 -19.289 17.155 1.00 16.16 95 PHE A N 1
ATOM 731 C CA . PHE A 1 95 ? 45.507 -19.796 17.624 1.00 17.57 95 PHE A CA 1
ATOM 732 C C . PHE A 1 95 ? 45.337 -19.379 19.076 1.00 18.63 95 PHE A C 1
ATOM 733 O O . PHE A 1 95 ? 46.057 -19.859 19.968 1.00 18.51 95 PHE A O 1
ATOM 741 N N . GLY A 1 96 ? 44.420 -18.441 19.314 1.00 19.86 96 GLY A N 1
ATOM 742 C CA . GLY A 1 96 ? 44.339 -17.765 20.606 1.00 21.46 96 GLY A CA 1
ATOM 743 C C . GLY A 1 96 ? 43.726 -18.628 21.691 1.00 23.55 96 GLY A C 1
ATOM 744 O O . GLY A 1 96 ? 42.908 -19.501 21.405 1.00 23.15 96 GLY A O 1
ATOM 745 N N . THR A 1 97 ? 44.119 -18.373 22.943 1.00 25.41 97 THR A N 1
ATOM 746 C CA . THR A 1 97 ? 43.621 -19.149 24.076 1.00 27.86 97 THR A CA 1
ATOM 747 C C . THR A 1 97 ? 42.205 -18.726 24.405 1.00 28.24 97 THR A C 1
ATOM 748 O O . THR A 1 97 ? 41.268 -19.487 24.167 1.00 29.55 97 THR A O 1
ATOM 752 N N . GLY A 1 106 ? 37.563 -25.797 27.357 1.00 40.82 106 GLY A N 1
ATOM 753 C CA . GLY A 1 106 ? 36.901 -27.107 27.329 1.00 40.98 106 GLY A CA 1
ATOM 754 C C . GLY A 1 106 ? 36.286 -27.427 25.974 1.00 40.71 106 GLY A C 1
ATOM 755 O O . GLY A 1 106 ? 35.175 -27.959 25.893 1.00 40.73 106 GLY A O 1
ATOM 756 N N . ARG A 1 107 ? 37.019 -27.099 24.909 1.00 40.38 107 ARG A N 1
ATOM 757 C CA . ARG A 1 107 ? 36.516 -27.218 23.534 1.00 39.72 107 ARG A CA 1
ATOM 758 C C . ARG A 1 107 ? 37.306 -28.269 22.730 1.00 38.42 107 ARG A C 1
ATOM 759 O O . ARG A 1 107 ? 38.543 -28.257 22.725 1.00 38.84 107 ARG A O 1
ATOM 767 N N . ASP A 1 108 ? 36.584 -29.153 22.036 1.00 36.41 108 ASP A N 1
ATOM 768 C CA . ASP A 1 108 ? 37.187 -30.354 21.436 1.00 33.90 108 ASP A CA 1
ATOM 769 C C . ASP A 1 108 ? 38.312 -30.153 20.414 1.00 32.02 108 ASP A C 1
ATOM 770 O O . ASP A 1 108 ? 38.377 -29.149 19.689 1.00 31.41 108 ASP A O 1
ATOM 775 N N . ILE A 1 109 ? 39.179 -31.156 20.358 1.00 29.09 109 ILE A N 1
ATOM 776 C CA . ILE A 1 109 ? 40.435 -31.077 19.628 1.00 26.37 109 ILE A CA 1
ATOM 777 C C . ILE A 1 109 ? 40.248 -31.285 18.122 1.00 24.88 109 ILE A C 1
ATOM 778 O O . ILE A 1 109 ? 40.845 -30.579 17.329 1.00 23.84 109 ILE A O 1
ATOM 783 N N . PRO A 1 110 ? 39.403 -32.246 17.715 1.00 24.19 110 PRO A N 1
ATOM 784 C CA . PRO A 1 110 ? 39.202 -32.380 16.269 1.00 23.64 110 PRO A CA 1
ATOM 785 C C . PRO A 1 110 ? 38.703 -31.073 15.620 1.00 23.47 110 PRO A C 1
ATOM 786 O O . PRO A 1 110 ? 39.062 -30.775 14.482 1.00 23.19 110 PRO A O 1
ATOM 790 N N . ARG A 1 111 ? 37.916 -30.305 16.369 1.00 23.17 111 ARG A N 1
ATOM 791 C CA . ARG A 1 111 ? 37.350 -29.053 15.897 1.00 23.43 111 ARG A CA 1
ATOM 792 C C . ARG A 1 111 ? 38.448 -27.998 15.771 1.00 22.95 111 ARG A C 1
ATOM 793 O O . ARG A 1 111 ? 38.550 -27.290 14.760 1.00 23.27 111 ARG A O 1
ATOM 801 N N . ILE A 1 112 ? 39.267 -27.896 16.809 1.00 21.51 112 ILE A N 1
ATOM 802 C CA . ILE A 1 112 ? 40.428 -27.016 16.779 1.00 20.38 112 ILE A CA 1
ATOM 803 C C . ILE A 1 112 ? 41.304 -27.361 15.586 1.00 19.59 112 ILE A C 1
ATOM 804 O O . ILE A 1 112 ? 41.766 -26.475 14.856 1.00 19.75 112 ILE A O 1
ATOM 809 N N . ILE A 1 113 ? 41.516 -28.652 15.359 1.00 18.20 113 ILE A N 1
ATOM 810 C CA . ILE A 1 113 ? 42.322 -29.085 14.222 1.00 17.45 113 ILE A CA 1
ATOM 811 C C . ILE A 1 113 ? 41.649 -28.697 12.901 1.00 18.04 113 ILE A C 1
ATOM 812 O O . ILE A 1 113 ? 42.309 -28.216 11.972 1.00 17.63 113 ILE A O 1
ATOM 817 N N . GLU A 1 114 ? 40.335 -28.905 12.828 1.00 18.53 114 GLU A N 1
ATOM 818 C CA . GLU A 1 114 ? 39.578 -28.564 11.622 1.00 19.98 114 GLU A CA 1
ATOM 819 C C . GLU A 1 114 ? 39.650 -27.050 11.332 1.00 19.59 114 GLU A C 1
ATOM 820 O O . GLU A 1 114 ? 39.944 -26.644 10.217 1.00 19.63 114 GLU A O 1
ATOM 826 N N . GLU A 1 115 ? 39.385 -26.236 12.347 1.00 20.33 115 GLU A N 1
ATOM 827 C CA . GLU A 1 115 ? 39.460 -24.771 12.240 1.00 21.51 115 GLU A CA 1
ATOM 828 C C . GLU A 1 115 ? 40.825 -24.285 11.749 1.00 21.52 115 GLU A C 1
ATOM 829 O O . GLU A 1 115 ? 40.915 -23.417 10.862 1.00 22.31 115 GLU A O 1
ATOM 835 N N . ALA A 1 116 ? 41.895 -24.836 12.323 1.00 20.74 116 ALA A N 1
ATOM 836 C CA . ALA A 1 116 ? 43.239 -24.451 11.914 1.00 20.13 116 ALA A CA 1
ATOM 837 C C . ALA A 1 116 ? 43.539 -24.841 10.484 1.00 19.27 116 ALA A C 1
ATOM 838 O O . ALA A 1 116 ? 44.035 -24.029 9.715 1.00 19.68 116 ALA A O 1
ATOM 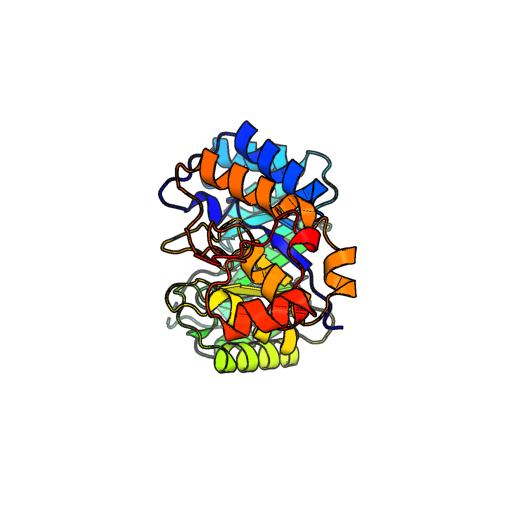840 N N . LYS A 1 117 ? 43.262 -26.088 10.126 1.00 19.41 117 LYS A N 1
ATOM 841 C CA . LYS A 1 117 ? 43.548 -26.579 8.782 1.00 19.60 117 LYS A CA 1
ATOM 842 C C . LYS A 1 117 ? 42.754 -25.835 7.708 1.00 19.98 117 LYS A C 1
ATOM 843 O O . LYS A 1 117 ? 43.172 -25.767 6.552 1.00 20.32 117 LYS A O 1
ATOM 849 N N . GLU A 1 118 ? 41.602 -25.305 8.086 1.00 20.20 118 GLU A N 1
ATOM 850 C CA . GLU A 1 118 ? 40.788 -24.546 7.135 1.00 21.26 118 GLU A CA 1
ATOM 851 C C . GLU A 1 118 ? 41.516 -23.253 6.746 1.00 20.58 118 GLU A C 1
ATOM 852 O O . GLU A 1 118 ? 41.644 -22.940 5.557 1.00 20.44 118 GLU A O 1
ATOM 858 N N . VAL A 1 119 ? 42.011 -22.532 7.752 1.00 19.99 119 VAL A N 1
ATOM 859 C CA . VAL A 1 119 ? 42.728 -21.279 7.526 1.00 19.44 119 VAL A CA 1
ATOM 860 C C . VAL A 1 119 ? 43.992 -21.558 6.735 1.00 19.48 119 VAL A C 1
ATOM 861 O O . VAL A 1 119 ? 44.301 -20.866 5.762 1.00 19.07 119 VAL A O 1
ATOM 865 N N . ILE A 1 120 ? 44.729 -22.591 7.147 1.00 18.95 120 ILE A N 1
ATOM 866 C CA . ILE A 1 120 ? 45.948 -22.994 6.453 1.00 18.39 120 ILE A CA 1
ATOM 867 C C . ILE A 1 120 ? 45.697 -23.423 5.004 1.00 18.67 120 ILE A C 1
ATOM 868 O O . ILE A 1 120 ? 46.473 -23.105 4.103 1.00 19.46 120 ILE A O 1
ATOM 873 N N . ALA A 1 121 ? 44.617 -24.150 4.769 1.00 19.49 121 ALA A N 1
ATOM 874 C CA . ALA A 1 121 ? 44.290 -24.580 3.420 1.00 19.93 121 ALA A CA 1
ATOM 875 C C . ALA A 1 121 ? 43.939 -23.377 2.520 1.00 20.94 121 ALA A C 1
ATOM 876 O O . ALA A 1 121 ? 44.322 -23.328 1.351 1.00 21.16 121 ALA A O 1
ATOM 878 N N . TYR A 1 122 ? 43.199 -22.423 3.069 1.00 22.00 122 TYR A N 1
ATOM 879 C CA . TYR A 1 122 ? 42.907 -21.192 2.336 1.00 23.32 122 TYR A CA 1
ATOM 880 C C . TYR A 1 122 ? 44.189 -20.532 1.835 1.00 22.86 122 TYR A C 1
ATOM 881 O O . TYR A 1 122 ? 44.275 -20.132 0.669 1.00 23.03 122 TYR A O 1
ATOM 890 N N . ILE A 1 123 ? 45.186 -20.416 2.717 1.00 21.81 123 ILE A N 1
ATOM 891 C CA . ILE A 1 123 ? 46.448 -19.772 2.360 1.00 20.87 123 ILE A CA 1
ATOM 892 C C . ILE A 1 123 ? 47.189 -20.530 1.259 1.00 22.03 123 ILE A C 1
ATOM 893 O O . ILE A 1 123 ? 47.754 -19.911 0.344 1.00 22.25 123 ILE A O 1
ATOM 898 N N . ARG A 1 124 ? 47.207 -21.861 1.336 1.00 22.19 124 ARG A N 1
ATOM 899 C CA . ARG A 1 124 ? 47.910 -22.657 0.355 1.00 23.76 124 ARG A CA 1
ATOM 900 C C . ARG A 1 124 ? 47.261 -22.473 -1.006 1.00 24.43 124 ARG A C 1
ATOM 901 O O . ARG A 1 124 ? 47.938 -22.520 -2.032 1.00 23.95 124 ARG A O 1
ATOM 909 N N . GLU A 1 125 ? 45.939 -22.324 -0.987 1.00 25.42 125 GLU A N 1
ATOM 910 C CA . GLU A 1 125 ? 45.146 -22.200 -2.202 1.00 26.97 125 GLU A CA 1
ATOM 911 C C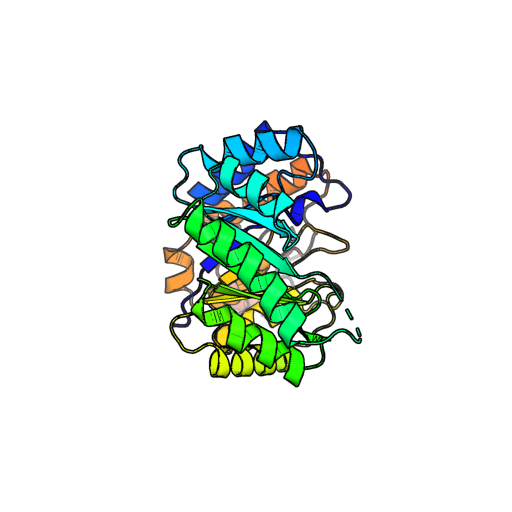 . GLU A 1 125 ? 45.352 -20.830 -2.827 1.00 27.11 125 GLU A C 1
ATOM 912 O O . GLU A 1 125 ? 45.658 -20.730 -4.022 1.00 27.50 125 GLU A O 1
ATOM 918 N N . ALA A 1 126 ? 45.204 -19.790 -2.007 1.00 26.87 126 ALA A N 1
ATOM 919 C CA . ALA A 1 126 ? 45.286 -18.408 -2.467 1.00 26.72 126 ALA A CA 1
ATOM 920 C C . ALA A 1 126 ? 46.712 -17.934 -2.725 1.00 26.67 126 ALA A C 1
ATOM 921 O O . ALA A 1 126 ? 46.929 -17.029 -3.533 1.00 26.62 126 ALA A O 1
ATOM 923 N N . ALA A 1 127 ? 47.689 -18.536 -2.051 1.00 25.91 127 ALA A N 1
ATOM 924 C CA . ALA A 1 127 ? 49.083 -18.117 -2.188 1.00 25.99 127 ALA A CA 1
ATOM 925 C C . ALA A 1 127 ? 50.061 -19.236 -1.838 1.00 26.20 127 ALA A C 1
ATOM 926 O O . ALA A 1 127 ? 50.659 -19.226 -0.745 1.00 26.04 127 ALA A O 1
ATOM 928 N N . PRO A 1 128 ? 50.228 -20.201 -2.750 1.00 26.27 128 PRO A N 1
ATOM 929 C CA . PRO A 1 128 ? 51.016 -21.407 -2.428 1.00 26.02 128 PRO A CA 1
ATOM 930 C C . PRO A 1 128 ? 52.469 -21.137 -2.061 1.00 25.71 128 PRO A C 1
ATOM 931 O O . PRO A 1 128 ? 53.103 -21.986 -1.423 1.00 26.01 128 PRO A O 1
ATOM 935 N N . HIS A 1 129 ? 53.009 -19.979 -2.426 1.00 24.65 129 HIS A N 1
ATOM 936 C CA . HIS A 1 129 ? 54.409 -19.715 -2.090 1.00 23.62 129 HIS A CA 1
ATOM 937 C C . HIS A 1 129 ? 54.630 -19.055 -0.715 1.00 21.98 129 HIS A C 1
ATOM 938 O O . HIS A 1 129 ? 55.764 -18.898 -0.284 1.00 21.74 129 HIS A O 1
ATOM 945 N N . VAL A 1 130 ? 53.561 -18.662 -0.041 1.00 20.28 130 VAL A N 1
ATOM 946 C CA . VAL A 1 130 ? 53.708 -18.013 1.265 1.00 18.93 130 VAL A CA 1
ATOM 947 C C . VAL A 1 130 ? 54.008 -19.072 2.339 1.00 18.63 130 VAL A C 1
ATOM 948 O O . VAL A 1 130 ? 53.365 -20.119 2.369 1.00 17.78 130 VAL A O 1
ATOM 952 N N . GLU A 1 131 ? 54.987 -18.796 3.192 1.00 17.26 131 GLU A N 1
ATOM 953 C CA . GLU A 1 131 ? 55.360 -19.738 4.275 1.00 17.74 131 GLU A CA 1
ATOM 954 C C . GLU A 1 131 ? 54.387 -19.598 5.415 1.00 16.27 131 GLU A C 1
ATOM 955 O O . GLU A 1 131 ? 54.073 -18.488 5.824 1.00 16.72 131 GLU A O 1
ATOM 961 N N . VAL A 1 132 ? 53.932 -20.717 5.990 1.00 15.11 132 VAL A N 1
ATOM 962 C CA . VAL A 1 132 ? 52.915 -20.618 7.008 1.00 13.18 132 VAL A CA 1
ATOM 963 C C . VAL A 1 132 ? 53.469 -21.209 8.294 1.00 12.63 132 VAL A C 1
ATOM 964 O O . VAL A 1 132 ? 54.072 -22.297 8.253 1.00 11.66 132 VAL A O 1
ATOM 968 N N . ARG A 1 133 ? 53.319 -20.458 9.373 1.00 11.90 133 ARG A N 1
ATOM 969 C CA . ARG A 1 133 ? 53.645 -20.969 10.729 1.00 12.06 133 ARG A CA 1
ATOM 970 C C . ARG A 1 133 ? 52.368 -21.043 11.559 1.00 13.10 133 ARG A C 1
ATOM 971 O O . ARG A 1 133 ? 51.462 -20.175 11.456 1.00 11.39 133 ARG A O 1
ATOM 979 N N . PHE A 1 134 ? 52.275 -22.075 12.417 1.00 11.42 134 PHE A N 1
ATOM 980 C CA . PHE A 1 134 ? 51.136 -22.169 13.316 1.00 12.25 134 PHE A CA 1
ATOM 981 C C . PHE A 1 134 ? 51.648 -22.244 14.761 1.00 13.02 134 PHE A C 1
ATOM 982 O O . PHE A 1 134 ? 52.506 -23.093 15.061 1.00 11.76 134 PHE A O 1
ATOM 990 N N . SER A 1 135 ? 51.140 -21.368 15.626 1.00 13.52 135 SER A N 1
ATOM 991 C CA . SER A 1 135 ? 51.371 -21.471 17.083 1.00 14.83 135 SER A CA 1
ATOM 992 C C . SER A 1 135 ? 50.053 -21.450 17.849 1.00 15.68 135 SER A C 1
ATOM 993 O O . SER A 1 135 ? 49.114 -20.736 17.466 1.00 15.56 135 SER A O 1
ATOM 996 N N . ALA A 1 136 ? 49.998 -22.180 18.976 1.00 13.85 136 ALA A N 1
ATOM 997 C CA . ALA A 1 136 ? 48.932 -21.983 19.944 1.00 13.55 136 ALA A CA 1
ATOM 998 C C . ALA A 1 136 ? 49.424 -21.042 21.045 1.00 13.29 136 ALA A C 1
ATOM 999 O O . ALA A 1 136 ? 50.540 -21.203 21.580 1.00 13.81 136 ALA A O 1
ATOM 1001 N N . GLU A 1 137 ? 48.586 -20.091 21.433 1.00 13.92 137 GLU A N 1
ATOM 1002 C CA . GLU A 1 137 ? 48.945 -19.132 22.464 1.00 13.91 137 GLU A CA 1
ATOM 1003 C C . GLU A 1 137 ? 49.236 -19.844 23.788 1.00 14.18 137 GLU A C 1
ATOM 1004 O O . GLU A 1 137 ? 48.576 -20.822 24.100 1.00 13.68 137 GLU A O 1
ATOM 1010 N N . ASP A 1 138 ? 50.194 -19.318 24.554 1.00 13.65 138 ASP A N 1
ATOM 1011 C CA . ASP A 1 138 ? 50.418 -19.791 25.925 1.00 14.40 138 ASP A CA 1
ATOM 1012 C C . ASP A 1 138 ? 50.675 -21.303 25.893 1.00 12.95 138 ASP A C 1
ATOM 1013 O O . ASP A 1 138 ? 50.087 -22.098 26.655 1.00 12.71 138 ASP A O 1
ATOM 1018 N N . THR A 1 139 ? 51.597 -21.675 25.015 1.00 11.18 139 THR A N 1
ATOM 1019 C CA . THR A 1 139 ? 51.877 -23.068 24.657 1.00 11.57 139 THR A CA 1
ATOM 1020 C C . THR A 1 139 ? 52.317 -23.930 25.844 1.00 11.68 139 THR A C 1
ATOM 1021 O O . THR A 1 139 ? 51.969 -25.118 25.908 1.00 10.88 139 THR A O 1
ATOM 1025 N N . PHE A 1 140 ? 53.092 -23.338 26.745 1.00 11.23 140 PHE A N 1
ATOM 1026 C CA . PHE A 1 140 ? 53.726 -24.118 27.846 1.00 12.61 140 PHE A CA 1
ATOM 1027 C C . PHE A 1 140 ? 52.757 -24.389 28.988 1.00 13.69 140 PHE A C 1
ATOM 1028 O O . PHE A 1 140 ? 53.004 -25.280 29.822 1.00 14.37 140 PHE A O 1
ATOM 1036 N N . ARG A 1 141 ? 51.657 -23.643 29.038 1.00 13.15 141 ARG A N 1
ATOM 1037 C CA . ARG A 1 141 ? 50.648 -23.864 30.077 1.00 14.74 141 ARG A CA 1
ATOM 1038 C C . ARG A 1 141 ? 49.424 -24.627 29.568 1.00 14.38 141 ARG A C 1
ATOM 1039 O O . ARG A 1 141 ? 48.556 -24.999 30.359 1.00 16.15 141 ARG A O 1
ATOM 1047 N N . SER A 1 142 ? 49.371 -24.887 28.260 1.00 14.30 142 SER A N 1
ATOM 1048 C CA . SER A 1 142 ? 48.302 -25.693 27.665 1.00 15.33 142 SER A CA 1
ATOM 1049 C C . SER A 1 142 ? 48.455 -27.159 28.100 1.00 14.86 142 SER A C 1
ATOM 1050 O O . SER A 1 142 ? 49.567 -27.659 28.227 1.00 13.23 142 SER A O 1
ATOM 1053 N N . GLU A 1 143 ? 47.348 -27.859 28.284 1.00 15.43 143 GLU A N 1
ATOM 1054 C CA . GLU A 1 143 ? 47.514 -29.255 28.628 1.00 16.37 143 GLU A CA 1
ATOM 1055 C C . GLU A 1 143 ? 48.211 -29.981 27.489 1.00 15.36 143 GLU A C 1
ATOM 1056 O O . GLU A 1 143 ? 47.858 -29.835 26.305 1.00 14.98 143 GLU A O 1
ATOM 1062 N N . GLU A 1 144 ? 49.243 -30.739 27.849 1.00 14.96 144 GLU A N 1
ATOM 1063 C CA . GLU A 1 144 ? 50.221 -31.188 26.856 1.00 13.71 144 GLU A CA 1
ATOM 1064 C C . GLU A 1 144 ? 49.718 -32.246 25.869 1.00 13.42 144 GLU A C 1
ATOM 1065 O O . GLU A 1 144 ? 50.098 -32.188 24.694 1.00 12.32 144 GLU A O 1
ATOM 1071 N N . GLN A 1 145 ? 48.884 -33.215 26.288 1.00 12.71 145 GLN A N 1
ATOM 1072 C CA . GLN A 1 145 ? 48.415 -34.203 25.317 1.00 12.86 145 GLN A CA 1
ATOM 1073 C C . GLN A 1 145 ? 47.653 -33.507 24.182 1.00 13.70 145 GLN A C 1
ATOM 1074 O O . GLN A 1 145 ? 47.818 -33.829 23.000 1.00 14.21 145 GLN A O 1
ATOM 1080 N N . ASP A 1 146 ? 46.788 -32.584 24.567 1.00 13.87 146 ASP A N 1
ATOM 1081 C CA . ASP A 1 146 ? 45.932 -31.937 23.573 1.00 15.22 146 ASP A CA 1
ATOM 1082 C C . ASP A 1 146 ? 46.768 -31.010 22.685 1.00 14.98 146 ASP A C 1
ATOM 1083 O O . ASP A 1 146 ? 46.529 -30.942 21.479 1.00 15.65 146 ASP A O 1
ATOM 1088 N N . LEU A 1 147 ? 47.744 -30.341 23.284 1.00 15.00 147 LEU A N 1
ATOM 1089 C CA . LEU A 1 147 ? 48.649 -29.449 22.540 1.00 15.23 147 LEU A CA 1
ATOM 1090 C C . LEU A 1 147 ? 49.392 -30.252 21.478 1.00 14.82 147 LEU A C 1
ATOM 1091 O O . LEU A 1 147 ? 49.392 -29.890 20.309 1.00 14.52 147 LEU A O 1
ATOM 1096 N N . LEU A 1 148 ? 50.019 -31.368 21.878 1.00 13.64 148 LEU A N 1
ATOM 1097 C CA . LEU A 1 148 ? 50.742 -32.210 20.920 1.00 12.38 148 LEU A CA 1
ATOM 1098 C C . LEU A 1 148 ? 49.829 -32.817 19.890 1.00 11.85 148 LEU A C 1
ATOM 1099 O O . LEU A 1 148 ? 50.266 -33.045 18.755 1.00 12.78 148 LEU A O 1
ATOM 1104 N N . ALA A 1 149 ? 48.575 -33.107 20.262 1.00 10.49 149 ALA A N 1
ATOM 1105 C CA . ALA A 1 149 ? 47.632 -33.686 19.315 1.00 11.71 149 ALA A CA 1
ATOM 1106 C C . ALA A 1 149 ? 47.376 -32.673 18.189 1.00 12.97 149 ALA A C 1
ATOM 1107 O O . ALA A 1 149 ? 47.348 -33.049 17.013 1.00 13.61 149 ALA A O 1
ATOM 1109 N N . VAL A 1 150 ? 47.191 -31.413 18.581 1.00 14.02 150 VAL A N 1
ATOM 1110 C CA . VAL A 1 150 ? 46.936 -30.336 17.599 1.00 14.06 150 VAL A CA 1
ATOM 1111 C C . VAL A 1 150 ? 48.192 -30.130 16.726 1.00 14.06 150 VAL A C 1
ATOM 1112 O O . VAL A 1 150 ? 48.087 -30.125 15.480 1.00 15.25 150 VAL A O 1
ATOM 1116 N N . TYR A 1 151 ? 49.362 -30.020 17.349 1.00 12.37 151 TYR A N 1
ATOM 1117 C CA . TYR A 1 151 ? 50.594 -29.772 16.583 1.00 13.97 151 TYR A CA 1
ATOM 1118 C C . TYR A 1 151 ? 50.921 -30.921 15.636 1.00 13.95 151 TYR A C 1
ATOM 1119 O O . TYR A 1 151 ? 51.334 -30.713 14.494 1.00 13.74 151 TYR A O 1
ATOM 1128 N N . GLU A 1 152 ? 50.689 -32.160 16.093 1.00 13.06 152 GLU A N 1
ATOM 1129 C CA . GLU A 1 152 ? 50.953 -33.299 15.259 1.00 12.29 152 GLU A CA 1
ATOM 1130 C C . GLU A 1 152 ? 50.077 -33.309 14.001 1.00 11.90 152 GLU A C 1
ATOM 1131 O O . GLU A 1 152 ? 50.542 -33.690 12.928 1.00 12.72 152 GLU A O 1
ATOM 1137 N N . ALA A 1 153 ? 48.821 -32.904 14.153 1.00 12.50 153 ALA A N 1
ATOM 1138 C CA . ALA A 1 153 ? 47.830 -32.964 13.073 1.00 13.97 153 ALA A CA 1
ATOM 1139 C C . ALA A 1 153 ? 48.028 -31.783 12.100 1.00 14.80 153 ALA A C 1
ATOM 1140 O O . ALA A 1 153 ? 47.694 -31.891 10.920 1.00 15.69 153 ALA A O 1
ATOM 1142 N N . VAL A 1 154 ? 48.517 -30.669 12.620 1.00 15.82 154 VAL A N 1
ATOM 1143 C CA . VAL A 1 154 ? 48.641 -29.455 11.787 1.00 17.35 154 VAL A CA 1
ATOM 1144 C C . VAL A 1 154 ? 50.002 -29.420 11.068 1.00 17.34 154 VAL A C 1
ATOM 1145 O O . VAL A 1 154 ? 50.115 -28.932 9.929 1.00 17.05 154 VAL A O 1
ATOM 1149 N N . ALA A 1 155 ? 51.037 -29.977 11.703 1.00 16.59 155 ALA A N 1
ATOM 1150 C CA . ALA A 1 155 ? 52.407 -29.910 11.171 1.00 16.64 155 ALA A CA 1
ATOM 1151 C C . ALA A 1 155 ? 52.586 -30.338 9.698 1.00 16.52 155 ALA A C 1
ATOM 1152 O O . ALA A 1 155 ? 53.378 -29.737 8.975 1.00 17.54 155 ALA A O 1
ATOM 1154 N N . PRO A 1 156 ? 51.895 -31.397 9.249 1.00 16.60 156 PRO A N 1
ATOM 1155 C CA . PRO A 1 156 ? 52.144 -31.788 7.854 1.00 16.29 156 PRO A CA 1
ATOM 1156 C C . PRO A 1 156 ? 51.696 -30.710 6.856 1.00 16.67 156 PRO A C 1
ATOM 1157 O O . PRO A 1 156 ? 52.041 -30.806 5.675 1.00 16.78 156 PRO A O 1
ATOM 1161 N N . TYR A 1 157 ? 50.937 -29.725 7.323 1.00 15.77 157 TYR A N 1
ATOM 1162 C CA . TYR A 1 157 ? 50.347 -28.724 6.418 1.00 16.68 157 TYR A CA 1
ATOM 1163 C C . TYR A 1 157 ? 51.038 -27.378 6.522 1.00 16.39 157 TYR A C 1
ATOM 1164 O O . TYR A 1 157 ? 50.644 -26.430 5.819 1.00 16.12 157 TYR A O 1
ATOM 1173 N N . VAL A 1 158 ? 52.039 -27.276 7.397 1.00 14.86 158 VAL A N 1
ATOM 1174 C CA . VAL A 1 158 ? 52.707 -25.989 7.647 1.00 14.63 158 VAL A CA 1
ATOM 1175 C C . VAL A 1 158 ? 54.206 -26.102 7.515 1.00 15.03 158 VAL A C 1
ATOM 1176 O O . VAL A 1 158 ? 54.767 -27.180 7.571 1.00 15.72 158 VAL A O 1
ATOM 1180 N N . ASP A 1 159 ? 54.867 -24.970 7.303 1.00 14.57 159 ASP A N 1
ATOM 1181 C CA . ASP A 1 159 ? 56.314 -24.942 7.253 1.00 14.26 159 ASP A CA 1
ATOM 1182 C C . ASP A 1 159 ? 56.996 -24.930 8.631 1.00 12.85 159 ASP A C 1
ATOM 1183 O O . ASP A 1 159 ? 58.160 -25.311 8.766 1.00 13.09 159 ASP A O 1
ATOM 1188 N N . ARG A 1 160 ? 56.266 -24.478 9.640 1.00 12.70 160 ARG A N 1
ATOM 1189 C CA . ARG A 1 160 ? 56.843 -24.196 10.939 1.00 11.98 160 ARG A CA 1
ATOM 1190 C C . ARG A 1 160 ? 55.731 -24.241 11.978 1.00 12.17 160 ARG A C 1
ATOM 1191 O O . ARG A 1 160 ? 54.591 -23.842 11.706 1.00 11.37 160 ARG A O 1
ATOM 1199 N N . VAL A 1 161 ? 56.040 -24.751 13.176 1.00 12.13 161 VAL A N 1
ATOM 1200 C CA . VAL A 1 161 ? 55.145 -24.583 14.318 1.00 12.64 161 VAL A CA 1
ATOM 1201 C C . VAL A 1 161 ? 55.872 -23.738 15.339 1.00 12.39 161 VAL A C 1
ATOM 1202 O O . VAL A 1 161 ? 57.120 -23.747 15.398 1.00 13.72 161 VAL A O 1
ATOM 1206 N N . GLY A 1 162 ? 55.120 -22.986 16.140 1.00 12.57 162 GLY A N 1
ATOM 1207 C CA . GLY A 1 162 ? 55.772 -22.169 17.134 1.00 12.79 162 GLY A CA 1
ATOM 1208 C C . GLY A 1 162 ? 55.264 -22.476 18.537 1.00 12.81 162 GLY A C 1
ATOM 1209 O O . GLY A 1 162 ? 54.134 -22.983 18.709 1.00 14.05 162 GLY A O 1
ATOM 1210 N N . LEU A 1 163 ? 56.085 -22.138 19.515 1.00 13.55 163 LEU A N 1
ATOM 1211 C CA . LEU A 1 163 ? 55.701 -22.228 20.917 1.00 13.19 163 LEU A CA 1
ATOM 1212 C C . LEU A 1 163 ? 55.870 -20.827 21.491 1.00 13.96 163 LEU A C 1
ATOM 1213 O O . LEU A 1 163 ? 56.859 -20.146 21.170 1.00 15.35 163 LEU A O 1
ATOM 1218 N N . ALA A 1 164 ? 54.932 -20.407 22.324 1.00 12.55 164 ALA A N 1
ATOM 1219 C CA . ALA A 1 164 ? 54.965 -19.044 22.857 1.00 12.98 164 ALA A CA 1
ATOM 1220 C C . ALA A 1 164 ? 54.808 -19.070 24.358 1.00 12.79 164 ALA A C 1
ATOM 1221 O O . ALA A 1 164 ? 53.750 -19.505 24.864 1.00 13.84 164 ALA A O 1
ATOM 1223 N N . ASP A 1 165 ? 55.815 -18.575 25.059 1.00 12.72 165 ASP A N 1
ATOM 1224 C CA . ASP A 1 165 ? 55.714 -18.361 26.511 1.00 11.67 165 ASP A CA 1
ATOM 1225 C C . AS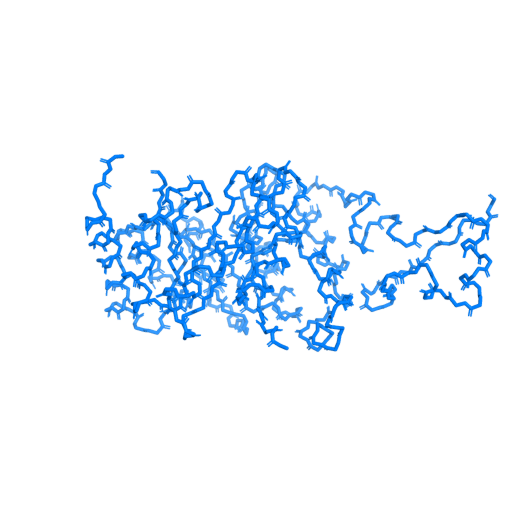P A 1 165 ? 55.111 -16.937 26.719 1.00 12.19 165 ASP A C 1
ATOM 1226 O O . ASP A 1 165 ? 55.809 -15.983 27.049 1.00 11.64 165 ASP A O 1
ATOM 1231 N N . THR A 1 166 ? 53.811 -16.866 26.514 1.00 12.88 166 THR A N 1
ATOM 1232 C CA . THR A 1 166 ? 53.021 -15.620 26.403 1.00 14.40 166 THR A CA 1
ATOM 1233 C C . THR A 1 166 ? 53.118 -14.748 27.646 1.00 15.07 166 THR A C 1
ATOM 1234 O O . THR A 1 166 ? 53.241 -13.509 27.561 1.00 15.15 166 THR A O 1
ATOM 1238 N N . VAL A 1 167 ? 53.082 -15.385 28.821 1.00 15.07 167 VAL A N 1
ATOM 1239 C CA . VAL A 1 167 ? 53.101 -14.620 30.055 1.00 16.25 167 VAL A CA 1
ATOM 1240 C C . VAL A 1 167 ? 54.463 -14.590 30.747 1.00 14.67 167 VAL A C 1
ATOM 1241 O O . VAL A 1 167 ? 54.614 -14.001 31.806 1.00 14.92 167 VAL A O 1
ATOM 1245 N N . GLY A 1 168 ? 55.480 -15.188 30.113 1.00 13.07 168 GLY A N 1
ATOM 1246 C CA . GLY A 1 168 ? 56.837 -15.021 30.573 1.00 12.80 168 GLY A CA 1
ATOM 1247 C C . GLY A 1 168 ? 57.124 -15.783 31.866 1.00 13.44 168 GLY A C 1
ATOM 1248 O O . GLY A 1 168 ? 57.852 -15.302 32.750 1.00 11.99 168 GLY A O 1
ATOM 1249 N N . VAL A 1 169 ? 56.571 -16.997 31.969 1.00 12.55 169 VAL A N 1
ATOM 1250 C CA . VAL A 1 169 ? 56.793 -17.777 33.174 1.00 12.28 169 VAL A CA 1
ATOM 1251 C C . VAL A 1 169 ? 57.391 -19.163 32.923 1.00 11.41 169 VAL A C 1
ATOM 1252 O O . VAL A 1 169 ? 57.716 -19.866 33.891 1.00 12.35 169 VAL A O 1
ATOM 1256 N N . ALA A 1 170 ? 57.554 -19.570 31.668 1.00 11.50 170 ALA A N 1
ATOM 1257 C CA . ALA A 1 170 ? 58.191 -20.868 31.435 1.00 12.52 170 ALA A CA 1
ATOM 1258 C C . ALA A 1 170 ? 59.576 -20.901 32.047 1.00 11.61 170 ALA A C 1
ATOM 1259 O O . ALA A 1 170 ? 60.311 -19.912 32.146 1.00 10.61 170 ALA A O 1
ATOM 1261 N N . THR A 1 171 ? 59.974 -22.094 32.462 1.00 12.03 171 THR A N 1
ATOM 1262 C CA . THR A 1 171 ? 61.275 -22.293 33.003 1.00 11.95 171 THR A CA 1
ATOM 1263 C C . THR A 1 171 ? 62.179 -22.980 31.932 1.00 13.31 171 THR A C 1
ATOM 1264 O O . THR A 1 171 ? 61.670 -23.621 30.995 1.00 12.77 171 THR A O 1
ATOM 1268 N N . PRO A 1 172 ? 63.512 -22.870 32.057 1.00 12.44 172 PRO A N 1
ATOM 1269 C CA . PRO A 1 172 ? 64.380 -23.384 30.995 1.00 13.51 172 PRO A CA 1
ATOM 1270 C C . PRO A 1 172 ? 64.274 -24.924 30.767 1.00 13.94 172 PRO A C 1
ATOM 1271 O O . PRO A 1 172 ? 64.289 -25.350 29.634 1.00 13.12 172 PRO A O 1
ATOM 1275 N N . ARG A 1 173 ? 64.195 -25.738 31.819 1.00 15.01 173 ARG A N 1
ATOM 1276 C CA . ARG A 1 173 ? 64.121 -27.201 31.559 1.00 15.30 173 ARG A CA 1
ATOM 1277 C C . ARG A 1 173 ? 62.728 -27.547 31.022 1.00 14.24 173 ARG A C 1
ATOM 1278 O O . ARG A 1 173 ? 62.581 -28.462 30.234 1.00 12.94 173 ARG A O 1
ATOM 1286 N N . GLN A 1 174 ? 61.734 -26.772 31.405 1.00 13.25 174 GLN A N 1
ATOM 1287 C CA . GLN A 1 174 ? 60.403 -26.917 30.834 1.00 14.14 174 GLN A CA 1
ATOM 1288 C C . GLN A 1 174 ? 60.360 -26.630 29.323 1.00 13.43 174 GLN A C 1
ATOM 1289 O O . GLN A 1 174 ? 59.722 -27.357 28.529 1.00 13.08 174 GLN A O 1
ATOM 1295 N N . VAL A 1 175 ? 61.011 -25.528 28.940 1.00 10.80 175 VAL A N 1
ATOM 1296 C CA . VAL A 1 175 ? 61.090 -25.214 27.511 1.00 10.67 175 VAL A CA 1
ATOM 1297 C C . VAL A 1 175 ? 61.833 -26.291 26.747 1.00 9.89 175 VAL A C 1
ATOM 1298 O O . VAL A 1 175 ? 61.369 -26.754 25.707 1.00 10.28 175 VAL A O 1
ATOM 1302 N N . TYR A 1 176 ? 62.985 -26.697 27.271 1.00 10.69 176 TYR A N 1
ATOM 1303 C CA . TYR A 1 176 ? 63.770 -27.772 26.643 1.00 11.83 176 TYR A CA 1
ATOM 1304 C C . TYR A 1 176 ? 62.874 -29.030 26.449 1.00 11.61 176 TYR A C 1
ATOM 1305 O O . TYR A 1 176 ? 62.794 -29.596 25.357 1.00 11.46 176 TYR A O 1
ATOM 1314 N N . ALA A 1 177 ? 62.199 -29.441 27.506 1.00 12.06 177 ALA A N 1
ATOM 1315 C CA . ALA A 1 177 ? 61.390 -30.681 27.452 1.00 11.50 177 ALA A CA 1
ATOM 1316 C C . ALA A 1 177 ? 60.266 -30.577 26.416 1.00 11.29 177 ALA A C 1
ATOM 1317 O O . ALA A 1 177 ? 60.017 -31.508 25.646 1.00 11.23 177 ALA A O 1
ATOM 1319 N N . LEU A 1 178 ? 59.566 -29.443 26.380 1.00 11.18 178 LEU A N 1
ATOM 1320 C CA . LEU A 1 178 ? 58.407 -29.361 25.492 1.00 11.15 178 LEU A CA 1
ATOM 1321 C C . LEU A 1 178 ? 58.826 -29.197 24.033 1.00 10.33 178 LEU A C 1
ATOM 1322 O O . LEU A 1 178 ? 58.208 -29.782 23.152 1.00 10.73 178 LEU A O 1
ATOM 1327 N N . VAL A 1 179 ? 59.891 -28.442 23.767 1.00 11.09 179 VAL A N 1
ATOM 1328 C CA . VAL A 1 179 ? 60.445 -28.376 22.397 1.00 10.38 179 VAL A CA 1
ATOM 1329 C C . VAL A 1 179 ? 60.860 -29.774 21.914 1.00 12.18 179 VAL A C 1
ATOM 1330 O O . VAL A 1 179 ? 60.571 -30.141 20.779 1.00 12.22 179 VAL A O 1
ATOM 1334 N N . ARG A 1 180 ? 61.532 -30.569 22.770 1.00 11.39 180 ARG A N 1
ATOM 1335 C CA . ARG A 1 180 ? 61.907 -31.912 22.369 1.00 12.15 180 ARG A CA 1
ATOM 1336 C C . ARG A 1 180 ? 60.673 -32.742 22.021 1.00 10.69 180 ARG A C 1
ATOM 1337 O O . ARG A 1 180 ? 60.680 -33.486 21.053 1.00 10.41 180 ARG A O 1
ATOM 1345 N N . GLU A 1 181 ? 59.626 -32.664 22.839 1.00 10.95 181 GLU A N 1
ATOM 1346 C CA . GLU A 1 181 ? 58.403 -33.420 22.546 1.00 11.92 181 GLU A CA 1
ATOM 1347 C C . GLU A 1 181 ? 57.730 -32.964 21.240 1.00 12.16 181 GLU A C 1
ATOM 1348 O O . GLU A 1 181 ? 57.243 -33.786 20.469 1.00 11.22 181 GLU A O 1
ATOM 1354 N N . VAL A 1 182 ? 57.683 -31.644 21.015 1.00 10.32 182 VAL A N 1
ATOM 1355 C CA . VAL A 1 182 ? 57.148 -31.140 19.741 1.00 10.69 182 VAL A CA 1
ATOM 1356 C C . VAL A 1 182 ? 57.973 -31.690 18.589 1.00 10.27 182 VAL A C 1
ATOM 1357 O O . VAL A 1 182 ? 57.414 -32.173 17.610 1.00 10.91 182 VAL A O 1
ATOM 1361 N N . ARG A 1 183 ? 59.307 -31.612 18.682 1.00 10.08 183 ARG A N 1
ATOM 1362 C CA . ARG A 1 183 ? 60.138 -32.106 17.594 1.00 10.38 183 ARG A CA 1
ATOM 1363 C C . ARG A 1 183 ? 59.834 -33.591 17.341 1.00 11.72 183 ARG A C 1
ATOM 1364 O O . ARG A 1 183 ? 59.795 -34.049 16.207 1.00 10.47 183 ARG A O 1
ATOM 1372 N N . ARG A 1 184 ? 59.631 -34.351 18.420 1.00 11.79 184 ARG A N 1
ATOM 1373 C CA . ARG A 1 184 ? 59.244 -35.763 18.253 1.00 14.45 184 ARG A CA 1
ATOM 1374 C C . ARG A 1 184 ? 58.007 -35.980 17.398 1.00 14.33 184 ARG A C 1
ATOM 1375 O O . ARG A 1 184 ? 57.988 -36.888 16.545 1.00 16.09 184 ARG A O 1
ATOM 1383 N N . VAL A 1 185 ? 56.944 -35.222 17.659 1.00 14.26 185 VAL A N 1
ATOM 1384 C CA . VAL A 1 185 ? 55.682 -35.453 16.956 1.00 14.85 185 VAL A CA 1
ATOM 1385 C C . VAL A 1 185 ? 55.599 -34.816 15.575 1.00 15.59 185 VAL A C 1
ATOM 1386 O O . VAL A 1 185 ? 54.837 -35.291 14.708 1.00 15.12 185 VAL A O 1
ATOM 1390 N N . VAL A 1 186 ? 56.326 -33.715 15.360 1.00 14.67 186 VAL A N 1
ATOM 1391 C CA . VAL A 1 186 ? 56.240 -33.024 14.062 1.00 14.32 186 VAL A CA 1
ATOM 1392 C C . VAL A 1 186 ? 57.259 -33.529 13.067 1.00 14.38 186 VAL A C 1
ATOM 1393 O O . VAL A 1 186 ? 57.110 -33.308 11.856 1.00 15.32 186 VAL A O 1
ATOM 1397 N N . GLY A 1 187 ? 58.288 -34.204 13.558 1.00 13.79 187 GLY A N 1
ATOM 1398 C CA . GLY A 1 187 ? 59.307 -34.793 12.682 1.00 14.50 187 GLY A CA 1
ATOM 1399 C C . GLY A 1 187 ? 60.398 -33.790 12.311 1.00 15.24 187 GLY A C 1
ATOM 1400 O O . GLY A 1 187 ? 60.340 -32.618 12.710 1.00 14.76 187 GLY A O 1
ATOM 1401 N N . PRO A 1 188 ? 61.387 -34.225 11.537 1.00 16.78 188 PRO A N 1
ATOM 1402 C CA . PRO A 1 188 ? 62.543 -33.363 11.266 1.00 17.92 188 PRO A CA 1
ATOM 1403 C C . PRO A 1 188 ? 62.334 -32.237 10.226 1.00 19.20 188 PRO A C 1
ATOM 1404 O O . PRO A 1 188 ? 63.092 -31.255 10.240 1.00 20.58 188 PRO A O 1
ATOM 1408 N N . ARG A 1 189 ? 61.340 -32.356 9.354 1.00 19.61 189 ARG A N 1
ATOM 1409 C CA . ARG A 1 189 ? 61.194 -31.385 8.259 1.00 21.01 189 ARG A CA 1
ATOM 1410 C C . ARG A 1 189 ? 60.605 -30.053 8.782 1.00 21.11 189 ARG A C 1
ATOM 1411 O O . ARG A 1 189 ? 61.133 -28.951 8.476 1.00 23.65 189 ARG A O 1
ATOM 1419 N N . VAL A 1 190 ? 59.613 -30.143 9.655 1.00 17.03 190 VAL A N 1
ATOM 1420 C CA . VAL A 1 190 ? 58.875 -28.984 10.118 1.00 16.14 190 VAL A CA 1
ATOM 1421 C C . VAL A 1 190 ? 59.737 -28.141 11.067 1.00 15.48 190 VAL A C 1
ATOM 1422 O O . VAL A 1 190 ? 60.307 -28.634 12.061 1.00 14.37 190 VAL A O 1
ATOM 1426 N N . ASP A 1 191 ? 59.855 -26.852 10.765 1.00 12.97 191 ASP A N 1
ATOM 1427 C CA . ASP A 1 191 ? 60.647 -25.986 11.622 1.00 13.08 191 ASP A CA 1
ATOM 1428 C C . ASP A 1 191 ? 59.955 -25.692 12.934 1.00 11.09 191 ASP A C 1
ATOM 1429 O O . ASP A 1 191 ? 58.748 -25.866 13.053 1.00 11.70 191 ASP A O 1
ATOM 1434 N N . ILE A 1 192 ? 60.715 -25.193 13.903 1.00 10.05 192 ILE A N 1
ATOM 1435 C CA . ILE A 1 192 ? 60.174 -24.932 15.231 1.00 9.70 192 ILE A CA 1
ATOM 1436 C C . ILE A 1 192 ? 60.636 -23.572 15.761 1.00 10.20 192 ILE A C 1
ATOM 1437 O O . ILE A 1 192 ? 61.807 -23.328 15.926 1.00 11.34 192 ILE A O 1
ATOM 1442 N N . GLU A 1 193 ? 59.664 -22.736 16.073 1.00 11.43 193 GLU A N 1
ATOM 1443 C CA . GLU A 1 193 ? 59.916 -21.337 16.466 1.00 10.29 193 GLU A CA 1
ATOM 1444 C C . GLU A 1 193 ? 59.667 -21.143 17.955 1.00 11.29 193 GLU A C 1
ATOM 1445 O O . GLU A 1 193 ? 58.706 -21.722 18.491 1.00 12.34 193 GLU A O 1
ATOM 1451 N N . PHE A 1 194 ? 60.511 -20.350 18.630 1.00 11.00 194 PHE A N 1
ATOM 1452 C CA . PHE A 1 194 ? 60.286 -20.022 20.041 1.00 11.38 194 PHE A CA 1
ATOM 1453 C C . PHE A 1 194 ? 60.076 -18.522 20.227 1.00 12.29 194 PHE A C 1
ATOM 1454 O O . PHE A 1 194 ? 60.899 -17.725 19.772 1.00 13.12 194 PHE A O 1
ATOM 1462 N N . HIS A 1 195 ? 59.007 -18.160 20.933 1.00 11.83 195 HIS A N 1
ATOM 1463 C CA . HIS A 1 195 ? 58.737 -16.761 21.317 1.00 11.52 195 HIS A CA 1
ATOM 1464 C C . HIS A 1 195 ? 58.632 -16.725 22.825 1.00 12.67 195 HIS A C 1
ATOM 1465 O O . HIS A 1 195 ? 57.774 -17.391 23.396 1.00 13.85 195 HIS A O 1
ATOM 1472 N N . GLY A 1 196 ? 59.488 -15.983 23.488 1.00 12.49 196 GLY A N 1
ATOM 1473 C CA . GLY A 1 196 ? 59.399 -15.955 24.940 1.00 14.22 196 GLY A CA 1
ATOM 1474 C C . GLY A 1 196 ? 59.448 -14.583 25.580 1.00 13.93 196 GLY A C 1
ATOM 1475 O O . GLY A 1 196 ? 60.335 -13.750 25.285 1.00 12.64 196 GLY A O 1
ATOM 1476 N N . HIS A 1 197 ? 58.490 -14.345 26.464 1.00 12.91 197 HIS A N 1
ATOM 1477 C CA . HIS A 1 197 ? 58.489 -13.109 27.268 1.00 12.25 197 HIS A CA 1
ATOM 1478 C C . HIS A 1 197 ? 59.458 -13.151 28.437 1.00 13.66 197 HIS A C 1
ATOM 1479 O O . HIS A 1 197 ? 59.880 -14.247 28.875 1.00 13.25 197 HIS A O 1
ATOM 1486 N N . ASN A 1 198 ? 59.857 -11.974 28.926 1.00 11.60 198 ASN A N 1
ATOM 1487 C CA . ASN A 1 198 ? 60.925 -11.855 29.906 1.00 12.42 198 ASN A CA 1
ATOM 1488 C C . ASN A 1 198 ? 60.492 -11.507 31.337 1.00 11.04 198 ASN A C 1
ATOM 1489 O O . ASN A 1 198 ? 61.304 -11.094 32.127 1.00 11.78 198 ASN A O 1
ATOM 1494 N N . ASP A 1 199 ? 59.236 -11.775 31.673 1.00 11.98 199 ASP A N 1
ATOM 1495 C CA . ASP A 1 199 ? 58.690 -11.420 33.005 1.00 12.38 199 ASP A CA 1
ATOM 1496 C C . ASP A 1 199 ? 59.441 -12.030 34.183 1.00 13.57 199 ASP A C 1
ATOM 1497 O O . ASP A 1 199 ? 59.495 -11.440 35.272 1.00 14.00 199 ASP A O 1
ATOM 1502 N N . THR A 1 200 ? 60.033 -13.210 33.965 1.00 12.78 200 THR A N 1
ATOM 1503 C CA . THR A 1 200 ? 60.765 -13.860 35.022 1.00 13.20 200 THR A CA 1
ATOM 1504 C C . THR A 1 200 ? 62.243 -14.003 34.680 1.00 13.45 200 THR A C 1
ATOM 1505 O O . THR A 1 200 ? 62.935 -14.829 35.260 1.00 13.17 200 THR A O 1
ATOM 1509 N N . GLY A 1 201 ? 62.714 -13.173 33.746 1.00 12.18 201 GLY A N 1
ATOM 1510 C CA . GLY A 1 201 ? 64.122 -13.080 33.507 1.00 12.99 201 GLY A CA 1
ATOM 1511 C C . GLY A 1 201 ? 64.663 -14.252 32.709 1.00 13.47 201 GLY A C 1
ATOM 1512 O O . GLY A 1 201 ? 65.877 -14.415 32.647 1.00 14.13 201 GLY A O 1
ATOM 1513 N N . CYS A 1 202 ? 63.794 -15.047 32.082 1.00 13.11 202 CYS A N 1
ATOM 1514 C CA . CYS A 1 202 ? 64.304 -16.276 31.407 1.00 12.72 202 CYS A CA 1
ATOM 1515 C C . CYS A 1 202 ? 64.217 -16.245 29.876 1.00 13.56 202 CYS A C 1
ATOM 1516 O O . CYS A 1 202 ? 64.406 -17.289 29.241 1.00 13.54 202 CYS A O 1
ATOM 1519 N N . ALA A 1 203 ? 63.923 -15.089 29.256 1.00 12.72 203 ALA A N 1
ATOM 1520 C CA . ALA A 1 203 ? 63.706 -15.101 27.793 1.00 13.71 203 ALA A CA 1
ATOM 1521 C C . ALA A 1 203 ? 64.929 -15.584 26.998 1.00 13.53 203 ALA A C 1
ATOM 1522 O O . ALA A 1 203 ? 64.780 -16.319 26.021 1.00 15.12 203 ALA A O 1
ATOM 1524 N N . ILE A 1 204 ? 66.114 -15.121 27.354 1.00 12.78 204 ILE A N 1
ATOM 1525 C CA . ILE A 1 204 ? 67.310 -15.501 26.628 1.00 12.01 204 ILE A CA 1
ATOM 1526 C C . ILE A 1 204 ? 67.672 -16.975 26.935 1.00 11.71 204 ILE A C 1
ATOM 1527 O O . ILE A 1 204 ? 67.973 -17.753 26.031 1.00 11.26 204 ILE A O 1
ATOM 1532 N N . ALA A 1 205 ? 67.654 -17.324 28.209 1.00 11.48 205 ALA A N 1
ATOM 1533 C CA . ALA A 1 205 ? 67.945 -18.708 28.607 1.00 11.94 205 ALA A CA 1
ATOM 1534 C C . ALA A 1 205 ? 66.990 -19.698 27.948 1.00 11.36 205 ALA A C 1
ATOM 1535 O O . ALA A 1 205 ? 67.445 -20.771 27.478 1.00 12.22 205 ALA A O 1
ATOM 1537 N N . ASN A 1 206 ? 65.698 -19.359 27.898 1.00 11.63 206 ASN A N 1
ATOM 1538 C CA . ASN A 1 206 ? 64.674 -20.226 27.307 1.00 11.69 206 ASN A CA 1
ATOM 1539 C C . ASN A 1 206 ? 64.850 -20.351 25.791 1.00 12.47 206 ASN A C 1
ATOM 1540 O O . ASN A 1 206 ? 64.675 -21.418 25.241 1.00 13.05 206 ASN A O 1
ATOM 1545 N N . ALA A 1 207 ? 65.206 -19.252 25.125 1.00 11.77 207 ALA A N 1
ATOM 1546 C CA . ALA A 1 207 ? 65.494 -19.340 23.681 1.00 11.26 207 ALA A CA 1
ATOM 1547 C C . ALA A 1 207 ? 66.686 -20.253 23.398 1.00 11.73 207 ALA A C 1
ATOM 1548 O O . ALA A 1 207 ? 66.666 -21.041 22.440 1.00 12.27 207 ALA A O 1
ATOM 1550 N N . TYR A 1 208 ? 67.715 -20.165 24.235 1.00 11.45 208 TYR A N 1
ATOM 1551 C CA . TYR A 1 208 ? 68.897 -20.998 24.086 1.00 12.61 208 TYR A CA 1
ATOM 1552 C C . TYR A 1 208 ? 68.520 -22.477 24.306 1.00 14.06 208 TYR A C 1
ATOM 1553 O O . TYR A 1 208 ? 68.898 -23.362 23.510 1.00 12.34 208 TYR A O 1
ATOM 1562 N N . GLU A 1 209 ? 67.786 -22.743 25.387 1.00 12.52 209 GLU A N 1
ATOM 1563 C CA . GLU A 1 209 ? 67.330 -24.162 25.626 1.00 13.91 209 GLU A CA 1
ATOM 1564 C C . GLU A 1 209 ? 66.452 -24.674 24.497 1.00 12.99 209 GLU A C 1
ATOM 1565 O O . GLU A 1 209 ? 66.564 -25.857 24.132 1.00 12.50 209 GLU A O 1
ATOM 1571 N N . ALA A 1 210 ? 65.596 -23.811 23.948 1.00 12.15 210 ALA A N 1
ATOM 1572 C CA . ALA A 1 210 ? 64.741 -24.188 22.811 1.00 12.28 210 ALA A CA 1
ATOM 1573 C C . ALA A 1 210 ? 65.604 -24.648 21.660 1.00 12.02 210 ALA A C 1
ATOM 1574 O O . ALA A 1 210 ? 65.357 -25.689 21.072 1.00 11.98 210 ALA A O 1
ATOM 1576 N N . ILE A 1 211 ? 66.642 -23.885 21.328 1.00 10.64 211 ILE A N 1
ATOM 1577 C CA . ILE A 1 211 ? 67.557 -24.307 20.261 1.00 10.38 211 ILE A CA 1
ATOM 1578 C C . ILE A 1 211 ? 68.276 -25.623 20.586 1.00 11.94 211 ILE A C 1
ATOM 1579 O O . ILE A 1 211 ? 68.409 -26.504 19.708 1.00 11.72 211 ILE A O 1
ATOM 1584 N N . GLU A 1 212 ? 68.729 -25.779 21.824 1.00 10.47 212 GLU A N 1
ATOM 1585 C CA . GLU A 1 212 ? 69.376 -27.053 22.185 1.00 11.88 212 GLU A CA 1
ATOM 1586 C C . GLU A 1 212 ? 68.444 -28.258 22.009 1.00 11.23 212 GLU A C 1
ATOM 1587 O O . GLU A 1 212 ? 68.935 -29.383 21.716 1.00 11.45 212 GLU A O 1
ATOM 1593 N N . ALA A 1 213 ? 67.154 -28.034 22.221 1.00 10.31 213 ALA A N 1
ATOM 1594 C CA . ALA A 1 213 ? 66.102 -29.062 22.087 1.00 12.28 213 ALA A CA 1
ATOM 1595 C C . ALA A 1 213 ? 65.661 -29.304 20.638 1.00 13.18 213 ALA A C 1
ATOM 1596 O O . ALA A 1 213 ? 64.854 -30.210 20.348 1.00 13.53 213 ALA A O 1
ATOM 1598 N N . GLY A 1 214 ? 66.145 -28.451 19.732 1.00 13.01 214 GLY A N 1
ATOM 1599 C CA . GLY A 1 214 ? 65.843 -28.602 18.308 1.00 12.74 214 GLY A CA 1
ATOM 1600 C C . GLY A 1 214 ? 65.122 -27.443 17.629 1.00 13.02 214 GLY A C 1
ATOM 1601 O O . GLY A 1 214 ? 64.810 -27.544 16.439 1.00 13.30 214 GLY A O 1
ATOM 1602 N N . ALA A 1 215 ? 64.860 -26.359 18.360 1.00 11.13 215 ALA A N 1
ATOM 1603 C CA . ALA A 1 215 ? 64.183 -25.207 17.721 1.00 10.96 215 ALA A CA 1
ATOM 1604 C C . ALA A 1 215 ? 65.096 -24.608 16.668 1.00 10.89 215 ALA A C 1
ATOM 1605 O O . ALA A 1 215 ? 66.317 -24.618 16.820 1.00 11.78 215 ALA A O 1
ATOM 1607 N N . THR A 1 216 ? 64.473 -24.084 15.620 1.00 10.79 216 THR A N 1
ATOM 1608 C CA . THR A 1 216 ? 65.215 -23.601 14.468 1.00 11.20 216 THR A CA 1
ATOM 1609 C C . THR A 1 216 ? 65.079 -22.064 14.313 1.00 11.76 216 THR A C 1
ATOM 1610 O O . THR A 1 216 ? 65.793 -21.470 13.488 1.00 11.69 216 THR A O 1
ATOM 1614 N N . HIS A 1 217 ? 64.159 -21.471 15.056 1.00 10.82 217 HIS A N 1
ATOM 1615 C CA . HIS A 1 217 ? 63.828 -20.036 14.849 1.00 11.77 217 HIS A CA 1
ATOM 1616 C C . HIS A 1 217 ? 63.582 -19.438 16.203 1.00 12.08 217 HIS A C 1
ATOM 1617 O O . HIS A 1 217 ? 62.835 -20.006 17.008 1.00 13.01 217 HIS A O 1
ATOM 1624 N N . VAL A 1 218 ? 64.178 -18.274 16.480 1.00 11.72 218 VAL A N 1
ATOM 1625 C CA . VAL A 1 218 ? 63.940 -17.602 17.755 1.00 12.04 218 VAL A CA 1
ATOM 1626 C C . VAL A 1 218 ? 63.447 -16.171 17.466 1.00 13.18 218 VAL A C 1
ATOM 1627 O O . VAL A 1 218 ? 64.077 -15.489 16.662 1.00 11.91 218 VAL A O 1
ATOM 1631 N N . ASP A 1 219 ? 62.362 -15.754 18.123 1.00 12.42 219 ASP A N 1
ATOM 1632 C CA . ASP A 1 219 ? 61.848 -14.376 17.969 1.00 12.95 219 ASP A CA 1
ATOM 1633 C C . ASP A 1 219 ? 62.667 -13.467 18.877 1.00 12.37 219 ASP A C 1
ATOM 1634 O O . ASP A 1 219 ? 62.892 -13.746 20.077 1.00 11.42 219 ASP A O 1
ATOM 1639 N N . THR A 1 220 ? 63.078 -12.310 18.334 1.00 13.22 220 THR A N 1
ATOM 1640 C CA . THR A 1 220 ? 63.737 -11.325 19.174 1.00 12.03 220 THR A CA 1
ATOM 1641 C C . THR A 1 220 ? 63.138 -9.934 18.843 1.00 12.39 220 THR A C 1
ATOM 1642 O O . THR A 1 220 ? 62.476 -9.761 17.819 1.00 12.73 220 THR A O 1
ATOM 1646 N N . THR A 1 221 ? 63.397 -8.984 19.716 1.00 13.33 221 THR A N 1
ATOM 1647 C CA . THR A 1 221 ? 63.176 -7.564 19.316 1.00 12.86 221 THR A CA 1
ATOM 1648 C C . THR A 1 221 ? 64.400 -6.790 19.736 1.00 12.50 221 THR A C 1
ATOM 1649 O O . THR A 1 221 ? 65.149 -7.168 20.611 1.00 11.08 221 THR A O 1
ATOM 1653 N N . ILE A 1 222 ? 64.648 -5.649 19.077 1.00 12.32 222 ILE A N 1
ATOM 1654 C CA . ILE A 1 222 ? 65.764 -4.825 19.507 1.00 12.27 222 ILE A CA 1
ATOM 1655 C C . ILE A 1 222 ? 65.425 -4.266 20.893 1.00 12.00 222 ILE A C 1
ATOM 1656 O O . ILE A 1 222 ? 64.320 -3.776 21.107 1.00 14.02 222 ILE A O 1
ATOM 1661 N N . LEU A 1 223 ? 66.393 -4.367 21.790 1.00 12.14 223 LEU A N 1
ATOM 1662 C CA . LEU A 1 223 ? 66.312 -4.032 23.219 1.00 14.06 223 LEU A CA 1
ATOM 1663 C C . LEU A 1 223 ? 65.223 -4.815 23.936 1.00 15.21 223 LEU A C 1
ATOM 1664 O O . LEU A 1 223 ? 64.845 -4.461 25.069 1.00 15.31 223 LEU A O 1
ATOM 1669 N N . GLY A 1 224 ? 64.721 -5.869 23.282 1.00 13.99 224 GLY A N 1
ATOM 1670 C CA . GLY A 1 224 ? 63.651 -6.666 23.894 1.00 14.54 224 GLY A CA 1
ATOM 1671 C C . GLY A 1 224 ? 62.312 -5.966 24.057 1.00 16.26 224 GLY A C 1
ATOM 1672 O O . GLY A 1 224 ? 61.418 -6.474 24.767 1.00 16.00 224 GLY A O 1
ATOM 1673 N N . ILE A 1 225 ? 62.134 -4.801 23.401 1.00 14.39 225 ILE A N 1
ATOM 1674 C CA . ILE A 1 225 ? 60.867 -4.116 23.558 1.00 13.76 225 ILE A CA 1
ATOM 1675 C C . ILE A 1 225 ? 59.663 -4.959 23.162 1.00 13.65 225 ILE A C 1
ATOM 1676 O O . ILE A 1 225 ? 59.709 -5.754 22.216 1.00 15.21 225 ILE A O 1
ATOM 1681 N N . GLY A 1 226 ? 58.540 -4.764 23.847 1.00 13.57 226 GLY A N 1
ATOM 1682 C CA . GLY A 1 226 ? 57.347 -5.539 23.565 1.00 13.41 226 GLY A CA 1
ATOM 1683 C C . GLY A 1 226 ? 56.293 -5.345 24.643 1.00 14.11 226 GLY A C 1
ATOM 1684 O O . GLY A 1 226 ? 56.416 -4.433 25.468 1.00 14.14 226 GLY A O 1
ATOM 1685 N N . GLU A 1 227 ? 55.218 -6.123 24.596 1.00 15.12 227 GLU A N 1
ATOM 1686 C CA . GLU A 1 227 ? 54.255 -6.089 25.722 1.00 16.28 227 GLU A CA 1
ATOM 1687 C C . GLU A 1 227 ? 54.982 -6.233 27.062 1.00 15.56 227 GLU A C 1
ATOM 1688 O O . GLU A 1 227 ? 55.940 -6.990 27.159 1.00 16.18 227 GLU A O 1
ATOM 1694 N N . ARG A 1 228 ? 54.521 -5.518 28.104 1.00 15.43 228 ARG A N 1
ATOM 1695 C CA . ARG A 1 228 ? 55.160 -5.556 29.435 1.00 15.52 228 ARG A CA 1
ATOM 1696 C C . ARG A 1 228 ? 56.686 -5.346 29.386 1.00 16.64 228 ARG A C 1
ATOM 1697 O O . ARG A 1 228 ? 57.153 -4.374 28.770 1.00 16.51 228 ARG A O 1
ATOM 1705 N N . ASN A 1 229 ? 57.498 -6.235 29.984 1.00 14.32 229 ASN A N 1
ATOM 1706 C CA . ASN A 1 229 ? 58.933 -6.012 29.923 1.00 14.89 229 ASN A CA 1
ATOM 1707 C C . ASN A 1 229 ? 59.565 -6.646 28.668 1.00 13.91 229 ASN A C 1
ATOM 1708 O O . ASN A 1 229 ? 60.765 -6.668 28.546 1.00 16.53 229 ASN A O 1
ATOM 1713 N N . GLY A 1 230 ? 58.717 -7.120 27.771 1.00 14.34 230 GLY A N 1
ATOM 1714 C CA . GLY A 1 230 ? 59.095 -7.521 26.423 1.00 13.95 230 GLY A CA 1
ATOM 1715 C C . GLY A 1 230 ? 59.629 -8.944 26.323 1.00 14.34 230 GLY A C 1
ATOM 1716 O O . GLY A 1 230 ? 59.338 -9.808 27.176 1.00 12.84 230 GLY A O 1
ATOM 1717 N N . ILE A 1 231 ? 60.357 -9.181 25.243 1.00 14.19 231 ILE A N 1
ATOM 1718 C CA . ILE A 1 231 ? 60.742 -10.561 24.853 1.00 13.28 231 ILE A CA 1
ATOM 1719 C C . ILE A 1 231 ? 62.239 -10.678 24.725 1.00 12.89 231 ILE A C 1
ATOM 1720 O O . ILE A 1 231 ? 62.977 -9.770 25.114 1.00 13.83 231 ILE A O 1
ATOM 1725 N N . THR A 1 232 ? 62.726 -11.844 24.274 1.00 12.09 232 THR A N 1
ATOM 1726 C CA . THR A 1 232 ? 64.151 -12.036 24.099 1.00 11.92 232 THR A CA 1
ATOM 1727 C C . THR A 1 232 ? 64.787 -10.854 23.325 1.00 11.68 232 THR A C 1
ATOM 1728 O O . THR A 1 232 ? 64.358 -10.593 22.240 1.00 12.29 232 THR A O 1
ATOM 1732 N N . PRO A 1 233 ? 65.784 -10.185 23.904 1.00 12.66 233 PRO A N 1
ATOM 1733 C CA . PRO A 1 233 ? 66.376 -9.032 23.185 1.00 13.81 233 PRO A CA 1
ATOM 1734 C C . PRO A 1 233 ? 67.415 -9.526 22.198 1.00 13.27 233 PRO A C 1
ATOM 1735 O O . PRO A 1 233 ? 68.170 -10.461 22.468 1.00 13.53 233 PRO A O 1
ATOM 1739 N N . LEU A 1 234 ? 67.488 -8.837 21.073 1.00 14.06 234 LEU A N 1
ATOM 1740 C CA . LEU A 1 234 ? 68.478 -9.201 20.069 1.00 13.18 234 LEU A CA 1
ATOM 1741 C C . LEU A 1 234 ? 69.892 -9.270 20.596 1.00 13.69 234 LEU A C 1
ATOM 1742 O O . LEU A 1 234 ? 70.560 -10.263 20.386 1.00 13.40 234 LEU A O 1
ATOM 1747 N N . GLY A 1 235 ? 70.394 -8.195 21.227 1.00 13.32 235 GLY A N 1
ATOM 1748 C CA . GLY A 1 235 ? 71.758 -8.158 21.672 1.00 13.04 235 GLY A CA 1
ATOM 1749 C C . GLY A 1 235 ? 72.047 -9.217 22.722 1.00 13.88 235 GLY A C 1
ATOM 1750 O O . GLY A 1 235 ? 73.094 -9.881 22.680 1.00 13.68 235 GLY A O 1
ATOM 1751 N N . GLY A 1 236 ? 71.140 -9.368 23.675 1.00 12.82 236 GLY A N 1
ATOM 1752 C CA . GLY A 1 236 ? 71.399 -10.338 24.762 1.00 14.15 236 GLY A CA 1
ATOM 1753 C C . GLY A 1 236 ? 71.417 -11.754 24.191 1.00 12.96 236 GLY A C 1
ATOM 1754 O O . GLY A 1 236 ? 72.249 -12.583 24.598 1.00 13.28 236 GLY A O 1
ATOM 1755 N N . PHE A 1 237 ? 70.535 -12.001 23.238 1.00 13.54 237 PHE A N 1
ATOM 1756 C CA . PHE A 1 237 ? 70.470 -13.323 22.593 1.00 12.76 237 PHE A CA 1
ATOM 1757 C C . PHE A 1 237 ? 71.773 -13.560 21.819 1.00 13.87 237 PHE A C 1
ATOM 1758 O O . PHE A 1 237 ? 72.343 -14.652 21.865 1.00 12.34 237 PHE A O 1
ATOM 1766 N N . LEU A 1 238 ? 72.239 -12.555 21.072 1.00 13.70 238 LEU A N 1
ATOM 1767 C CA . LEU A 1 238 ? 73.488 -12.738 20.336 1.00 14.39 238 LEU A CA 1
ATOM 1768 C C . LEU A 1 238 ? 74.684 -12.896 21.229 1.00 13.74 238 LEU A C 1
ATOM 1769 O O . LEU A 1 238 ? 75.576 -13.641 20.895 1.00 14.64 238 LEU A O 1
ATOM 1774 N N . ALA A 1 239 ? 74.714 -12.251 22.398 1.00 13.03 239 ALA A N 1
ATOM 1775 C CA . ALA A 1 239 ? 75.810 -12.454 23.316 1.00 13.54 239 ALA A CA 1
ATOM 1776 C C . ALA A 1 239 ? 75.809 -13.923 23.781 1.00 13.57 239 ALA A C 1
ATOM 1777 O O . ALA A 1 239 ? 76.859 -14.585 23.874 1.00 13.61 239 ALA A O 1
ATOM 1779 N N . ARG A 1 240 ? 74.624 -14.397 24.127 1.00 13.28 240 ARG A N 1
ATOM 1780 C CA . ARG A 1 240 ? 74.472 -15.789 24.602 1.00 11.89 240 ARG A CA 1
ATOM 1781 C C . ARG A 1 240 ? 74.957 -16.763 23.486 1.00 11.79 240 ARG A C 1
ATOM 1782 O O . ARG A 1 240 ? 75.744 -17.670 23.768 1.00 12.32 240 ARG A O 1
ATOM 1790 N N . MET A 1 241 ? 74.516 -16.539 22.248 1.00 11.97 241 MET A N 1
ATOM 1791 C CA . MET A 1 241 ? 74.854 -17.525 21.173 1.00 11.60 241 MET A CA 1
ATOM 1792 C C . MET A 1 241 ? 76.292 -17.379 20.717 1.00 12.58 241 MET A C 1
ATOM 1793 O O . MET A 1 241 ? 76.952 -18.352 20.365 1.00 12.48 241 MET A O 1
ATOM 1798 N N . TYR A 1 242 ? 76.808 -16.149 20.740 1.00 12.11 242 TYR A N 1
ATOM 1799 C CA . TYR A 1 242 ? 78.220 -15.938 20.357 1.00 13.36 242 TYR A CA 1
ATOM 1800 C C . TYR A 1 242 ? 79.222 -16.711 21.195 1.00 13.28 242 TYR A C 1
ATOM 1801 O O . TYR A 1 242 ? 80.206 -17.231 20.670 1.00 13.44 242 TYR A O 1
ATOM 1810 N N . THR A 1 243 ? 78.997 -16.817 22.516 1.00 13.13 243 THR A N 1
ATOM 1811 C CA . THR A 1 243 ? 79.929 -17.505 23.373 1.00 14.27 243 THR A CA 1
ATOM 1812 C C . THR A 1 243 ? 79.932 -19.007 23.081 1.00 13.43 243 THR A C 1
ATOM 1813 O O . THR A 1 243 ? 80.872 -19.679 23.437 1.00 15.34 243 THR A O 1
ATOM 1817 N N . LEU A 1 244 ? 78.868 -19.515 22.468 1.00 12.42 244 LEU A N 1
ATOM 1818 C CA . LEU A 1 244 ? 78.737 -20.952 22.165 1.00 11.70 244 LEU A CA 1
ATOM 1819 C C . LEU A 1 244 ? 79.090 -21.299 20.706 1.00 11.70 244 LEU A C 1
ATOM 1820 O O . LEU A 1 244 ? 79.545 -22.423 20.430 1.00 13.42 244 LEU A O 1
ATOM 1825 N N . GLN A 1 245 ? 78.823 -20.370 19.787 1.00 11.73 245 GLN A N 1
ATOM 1826 C CA . GLN A 1 245 ? 78.997 -20.611 18.334 1.00 11.54 245 GLN A CA 1
ATOM 1827 C C . GLN A 1 245 ? 79.597 -19.365 17.654 1.00 11.70 245 GLN A C 1
ATOM 1828 O O . GLN A 1 245 ? 78.958 -18.760 16.801 1.00 11.81 245 GLN A O 1
ATOM 1834 N N . PRO A 1 246 ? 80.781 -18.977 18.078 1.00 13.21 246 PRO A N 1
ATOM 1835 C CA . PRO A 1 246 ? 81.311 -17.683 17.661 1.00 14.26 246 PRO A CA 1
ATOM 1836 C C . PRO A 1 246 ? 81.471 -17.598 16.138 1.00 15.81 246 PRO A C 1
ATOM 1837 O O . PRO A 1 246 ? 81.102 -16.573 15.543 1.00 16.01 246 PRO A O 1
ATOM 1841 N N . GLU A 1 247 ? 81.969 -18.672 15.521 1.00 15.10 247 GLU A N 1
ATOM 1842 C CA . GLU A 1 247 ? 82.151 -18.682 14.061 1.00 16.66 247 GLU A CA 1
ATOM 1843 C C . GLU A 1 247 ? 80.827 -18.491 13.336 1.00 15.80 247 GLU A C 1
ATOM 1844 O O . GLU A 1 247 ? 80.712 -17.656 12.437 1.00 17.40 247 GLU A O 1
ATOM 1850 N N . TYR A 1 248 ? 79.817 -19.244 13.736 1.00 15.85 248 TYR A N 1
ATOM 1851 C CA . TYR A 1 248 ? 78.517 -19.206 13.106 1.00 14.92 248 TYR A CA 1
ATOM 1852 C C . TYR A 1 248 ? 77.896 -17.829 13.227 1.00 14.86 248 TYR A C 1
ATOM 1853 O O . TYR A 1 248 ? 77.343 -17.310 12.243 1.00 15.28 248 TYR A O 1
ATOM 1862 N N . VAL A 1 249 ? 77.912 -17.297 14.449 1.00 12.76 249 VAL A N 1
ATOM 1863 C CA . VAL A 1 249 ? 77.236 -16.033 14.731 1.00 13.27 249 VAL A CA 1
ATOM 1864 C C . VAL A 1 249 ? 77.943 -14.872 13.999 1.00 14.56 249 VAL A C 1
ATOM 1865 O O . VAL A 1 249 ? 77.280 -14.022 13.394 1.00 15.17 249 VAL A O 1
ATOM 1869 N N . ARG A 1 250 ? 79.262 -14.875 14.031 1.00 15.14 250 ARG A N 1
ATOM 1870 C CA . ARG A 1 250 ? 79.996 -13.782 13.387 1.00 17.33 250 ARG A CA 1
ATOM 1871 C C . ARG A 1 250 ? 79.783 -13.821 11.872 1.00 16.98 250 ARG A C 1
ATOM 1872 O O . ARG A 1 250 ? 79.691 -12.773 11.231 1.00 16.91 250 ARG A O 1
ATOM 1880 N N . ARG A 1 251 ? 79.661 -15.016 11.301 1.00 17.30 251 ARG A N 1
ATOM 1881 C CA . ARG A 1 251 ? 79.402 -15.116 9.850 1.00 18.86 251 ARG A CA 1
ATOM 1882 C C . ARG A 1 251 ? 77.986 -14.686 9.464 1.00 18.96 251 ARG A C 1
ATOM 1883 O O . ARG A 1 251 ? 77.780 -14.108 8.377 1.00 19.20 251 ARG A O 1
ATOM 1891 N N . LYS A 1 252 ? 77.022 -14.981 10.330 1.00 16.05 252 LYS A N 1
ATOM 1892 C CA . LYS A 1 252 ? 75.603 -14.756 10.036 1.00 17.03 252 LYS A CA 1
ATOM 1893 C C . LYS A 1 252 ? 75.239 -13.279 10.032 1.00 15.92 252 LYS A C 1
ATOM 1894 O O . LYS A 1 252 ? 74.401 -12.860 9.234 1.00 16.14 252 LYS A O 1
ATOM 1900 N N . TYR A 1 253 ? 75.824 -12.515 10.953 1.00 14.99 253 TYR A N 1
ATOM 1901 C CA . TYR A 1 253 ? 75.338 -11.144 11.211 1.00 15.18 253 TYR A CA 1
ATOM 1902 C C . TYR A 1 253 ? 76.468 -10.135 11.248 1.00 15.71 253 TYR A C 1
ATOM 1903 O O . TYR A 1 253 ? 77.584 -10.474 11.563 1.00 16.84 253 TYR A O 1
ATOM 1912 N N . LYS A 1 254 ? 76.153 -8.881 10.947 1.00 16.60 254 LYS A N 1
ATOM 1913 C CA . LYS A 1 254 ? 77.143 -7.807 11.074 1.00 17.32 254 LYS A CA 1
ATOM 1914 C C . LYS A 1 254 ? 77.130 -7.314 12.521 1.00 15.45 254 LYS A C 1
ATOM 1915 O O . LYS A 1 254 ? 76.494 -6.309 12.852 1.00 15.32 254 LYS A O 1
ATOM 1921 N N . LEU A 1 255 ? 77.871 -8.014 13.374 1.00 15.13 255 LEU A N 1
ATOM 1922 C CA . LEU A 1 255 ? 77.742 -7.843 14.838 1.00 14.83 255 LEU A CA 1
ATOM 1923 C C . LEU A 1 255 ? 78.137 -6.435 15.285 1.00 15.94 255 LEU A C 1
ATOM 1924 O O . LEU A 1 255 ? 77.605 -5.916 16.267 1.00 15.61 255 LEU A O 1
ATOM 1929 N N . GLU A 1 256 ? 79.058 -5.806 14.542 1.00 17.11 256 GLU A N 1
ATOM 1930 C CA . GLU A 1 256 ? 79.478 -4.441 14.892 1.00 18.37 256 GLU A CA 1
ATOM 1931 C C . GLU A 1 256 ? 78.381 -3.389 14.737 1.00 18.78 256 GLU A C 1
ATOM 1932 O O . GLU A 1 256 ? 78.554 -2.249 15.195 1.00 20.00 256 GLU A O 1
ATOM 1938 N N . MET A 1 257 ? 77.259 -3.743 14.093 1.00 18.76 257 MET A N 1
ATOM 1939 C CA . MET A 1 257 ? 76.079 -2.857 13.998 1.00 19.79 257 MET A CA 1
ATOM 1940 C C . MET A 1 257 ? 75.188 -2.849 15.227 1.00 19.33 257 MET A C 1
ATOM 1941 O O . MET A 1 257 ? 74.207 -2.099 15.294 1.00 20.11 257 MET A O 1
ATOM 1946 N N . LEU A 1 258 ? 75.471 -3.700 16.203 1.00 19.40 258 LEU A N 1
ATOM 1947 C CA . LEU A 1 258 ? 74.529 -3.792 17.329 1.00 19.07 258 LEU A CA 1
ATOM 1948 C C . LEU A 1 258 ? 74.312 -2.454 18.080 1.00 18.87 258 LEU A C 1
ATOM 1949 O O . LEU A 1 258 ? 73.196 -2.092 18.391 1.00 19.15 258 LEU A O 1
ATOM 1954 N N . PRO A 1 259 ? 75.386 -1.712 18.369 1.00 19.25 259 PRO A N 1
ATOM 1955 C CA . PRO A 1 259 ? 75.162 -0.401 19.029 1.00 19.19 259 PRO A CA 1
ATOM 1956 C C . PRO A 1 259 ? 74.247 0.526 18.249 1.00 19.04 259 PRO A C 1
ATOM 1957 O O . PRO A 1 259 ? 73.414 1.200 18.847 1.00 18.65 259 PRO A O 1
ATOM 1961 N N . GLU A 1 260 ? 74.376 0.568 16.920 1.00 19.73 260 GLU A N 1
ATOM 1962 C CA . GLU A 1 260 ? 73.481 1.432 16.129 1.00 19.82 260 GLU A CA 1
ATOM 1963 C C . GLU A 1 260 ? 72.039 0.957 16.108 1.00 18.81 260 GLU A C 1
ATOM 1964 O O . GLU A 1 260 ? 71.116 1.769 16.090 1.00 17.83 260 GLU A O 1
ATOM 1970 N N . LEU A 1 261 ? 71.834 -0.362 16.127 1.00 17.05 261 LEU A N 1
ATOM 1971 C CA . LEU A 1 261 ? 70.489 -0.887 16.200 1.00 16.43 261 LEU A CA 1
ATOM 1972 C C . LEU A 1 261 ? 69.846 -0.499 17.519 1.00 15.40 261 LEU A C 1
ATOM 1973 O O . LEU A 1 261 ? 68.711 -0.054 17.540 1.00 15.13 261 LEU A O 1
ATOM 1978 N N . ASP A 1 262 ? 70.550 -0.724 18.628 1.00 16.02 262 ASP A N 1
ATOM 1979 C CA . ASP A 1 262 ? 69.993 -0.410 19.940 1.00 16.68 262 ASP A CA 1
ATOM 1980 C C . ASP A 1 262 ? 69.745 1.111 20.077 1.00 17.07 262 ASP A C 1
ATOM 1981 O O . ASP A 1 262 ? 68.710 1.517 20.582 1.00 16.21 262 ASP A O 1
ATOM 1986 N N . ARG A 1 263 ? 70.693 1.919 19.608 1.00 17.39 263 ARG A N 1
ATOM 1987 C CA . ARG A 1 263 ? 70.524 3.407 19.670 1.00 18.39 263 ARG A CA 1
ATOM 1988 C C . ARG A 1 263 ? 69.302 3.866 18.877 1.00 17.08 263 ARG A C 1
ATOM 1989 O O . ARG A 1 263 ? 68.504 4.667 19.342 1.00 17.67 263 ARG A O 1
ATOM 1997 N N . MET A 1 264 ? 69.168 3.351 17.665 1.00 17.00 264 MET A N 1
ATOM 1998 C CA . MET A 1 264 ? 68.051 3.718 16.802 1.00 17.43 264 MET A CA 1
ATOM 1999 C C . MET A 1 264 ? 66.696 3.483 17.463 1.00 17.25 264 MET A C 1
ATOM 2000 O O . MET A 1 264 ? 65.817 4.352 17.476 1.00 15.15 264 MET A O 1
ATOM 2005 N N . VAL A 1 265 ? 66.491 2.278 18.021 1.00 15.12 265 VAL A N 1
ATOM 2006 C CA . VAL A 1 265 ? 65.234 1.988 18.654 1.00 14.87 265 VAL A CA 1
ATOM 2007 C C . VAL A 1 265 ? 65.037 2.735 19.960 1.00 14.32 265 VAL A C 1
ATOM 2008 O O . VAL A 1 265 ? 63.953 3.204 20.212 1.00 16.01 265 VAL A O 1
ATOM 2012 N N . ALA A 1 266 ? 66.077 2.856 20.779 1.00 15.42 266 ALA A N 1
ATOM 2013 C CA . ALA A 1 266 ? 65.966 3.609 22.009 1.00 16.54 266 ALA A CA 1
ATOM 2014 C C . ALA A 1 266 ? 65.512 5.048 21.680 1.00 17.84 266 ALA A C 1
ATOM 2015 O O . ALA A 1 266 ? 64.612 5.588 22.330 1.00 18.12 266 ALA A O 1
ATOM 2017 N N . ARG A 1 267 ? 66.117 5.634 20.647 1.00 18.13 267 ARG A N 1
ATOM 2018 C CA . ARG A 1 267 ? 65.746 7.001 20.239 1.00 20.58 267 ARG A CA 1
ATOM 2019 C C . ARG A 1 267 ? 64.284 7.067 19.814 1.00 20.12 267 ARG A C 1
ATOM 2020 O O . ARG A 1 267 ? 63.532 7.939 20.270 1.00 20.28 267 ARG A O 1
ATOM 2028 N N . MET A 1 268 ? 63.859 6.132 18.971 1.00 20.12 268 MET A N 1
ATOM 2029 C CA . MET A 1 268 ? 62.482 6.139 18.483 1.00 19.54 268 MET A CA 1
ATOM 2030 C C . MET A 1 268 ? 61.423 5.951 19.547 1.00 20.70 268 MET A C 1
ATOM 2031 O O . MET A 1 268 ? 60.351 6.582 19.488 1.00 20.19 268 MET A O 1
ATOM 2036 N N . VAL A 1 269 ? 61.670 5.074 20.526 1.00 19.69 269 VAL A N 1
ATOM 2037 C CA . VAL A 1 269 ? 60.623 4.815 21.525 1.00 20.36 269 VAL A CA 1
ATOM 2038 C C . VAL A 1 269 ? 60.784 5.647 22.778 1.00 21.18 269 VAL A C 1
ATOM 2039 O O . VAL A 1 269 ? 59.980 5.545 23.712 1.00 22.16 269 VAL A O 1
ATOM 2043 N N . GLY A 1 270 ? 61.827 6.471 22.817 1.00 21.39 270 GLY A N 1
ATOM 2044 C CA . GLY A 1 270 ? 61.984 7.413 23.929 1.00 21.25 270 GLY A CA 1
ATOM 2045 C C . GLY A 1 270 ? 62.467 6.788 25.232 1.00 20.88 270 GLY A C 1
ATOM 2046 O O . GLY A 1 270 ? 61.986 7.153 26.306 1.00 20.58 270 GLY A O 1
ATOM 2047 N N . VAL A 1 271 ? 63.402 5.835 25.144 1.00 19.98 271 VAL A N 1
ATOM 2048 C CA . VAL A 1 271 ? 64.032 5.297 26.352 1.00 19.48 271 VAL A CA 1
ATOM 2049 C C . VAL A 1 271 ? 65.529 5.443 26.297 1.00 19.50 271 VAL A C 1
ATOM 2050 O O . VAL A 1 271 ? 66.100 5.660 25.232 1.00 19.66 271 VAL A O 1
ATOM 2054 N N . GLU A 1 272 ? 66.176 5.311 27.447 1.00 19.42 272 GLU A N 1
ATOM 2055 C CA . GLU A 1 272 ? 67.616 5.186 27.502 1.00 20.32 272 GLU A CA 1
ATOM 2056 C C . GLU A 1 272 ? 67.967 3.696 27.388 1.00 19.74 272 GLU A C 1
ATOM 2057 O O . GLU A 1 272 ? 67.227 2.844 27.886 1.00 19.68 272 GLU A O 1
ATOM 2063 N N . ILE A 1 273 ? 69.094 3.391 26.757 1.00 18.59 273 ILE A N 1
ATOM 2064 C CA . ILE A 1 273 ? 69.628 2.028 26.813 1.00 17.11 273 ILE A CA 1
ATOM 2065 C C . ILE A 1 273 ? 69.949 1.740 28.290 1.00 16.20 273 ILE A C 1
ATOM 2066 O O . ILE A 1 273 ? 70.667 2.508 28.925 1.00 16.69 273 ILE A O 1
ATOM 2071 N N . PRO A 1 274 ? 69.409 0.641 28.854 1.00 15.62 274 PRO A N 1
ATOM 2072 C CA . PRO A 1 274 ? 69.668 0.363 30.259 1.00 15.50 274 PRO A CA 1
ATOM 2073 C C . PRO A 1 274 ? 71.170 0.389 30.565 1.00 15.53 274 PRO A C 1
ATOM 2074 O O . PRO A 1 274 ? 71.989 -0.039 29.740 1.00 15.80 274 PRO A O 1
ATOM 2078 N N . PHE A 1 275 ? 71.525 0.833 31.762 1.00 14.48 275 PHE A N 1
ATOM 2079 C CA . PHE A 1 275 ? 72.927 0.935 32.138 1.00 15.62 275 PHE A CA 1
ATOM 2080 C C . PHE A 1 275 ? 73.649 -0.406 32.060 1.00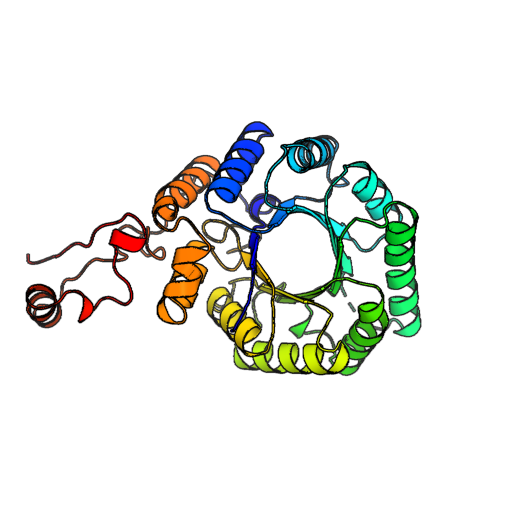 16.94 275 PHE A C 1
ATOM 2081 O O . PHE A 1 275 ? 74.843 -0.443 31.807 1.00 18.35 275 PHE A O 1
ATOM 2089 N N . ASN A 1 276 ? 72.907 -1.489 32.271 1.00 16.85 276 ASN A N 1
ATOM 2090 C CA . ASN A 1 276 ? 73.475 -2.841 32.326 1.00 17.24 276 ASN A CA 1
ATOM 2091 C C . ASN A 1 276 ? 73.105 -3.654 31.089 1.00 17.34 276 ASN A C 1
ATOM 2092 O O . ASN A 1 276 ? 73.127 -4.889 31.115 1.00 17.74 276 ASN A O 1
ATOM 2097 N N . ASN A 1 277 ? 72.714 -2.966 30.028 1.00 16.93 277 ASN A N 1
ATOM 2098 C CA . ASN A 1 277 ? 72.235 -3.653 28.847 1.00 16.70 277 ASN A CA 1
ATOM 2099 C C . ASN A 1 277 ? 73.350 -4.481 28.237 1.00 16.28 277 ASN A C 1
ATOM 2100 O O . ASN A 1 277 ? 74.486 -3.997 28.101 1.00 15.88 277 ASN A O 1
ATOM 2105 N N . TYR A 1 278 ? 73.008 -5.697 27.808 1.00 15.31 278 TYR A N 1
ATOM 2106 C CA . TYR A 1 278 ? 73.950 -6.590 27.145 1.00 14.69 278 TYR A CA 1
ATOM 2107 C C . TYR A 1 278 ? 74.749 -5.862 26.069 1.00 14.89 278 TYR A C 1
ATOM 2108 O O . TYR A 1 278 ? 74.180 -5.213 25.207 1.00 15.36 278 TYR A O 1
ATOM 2117 N N . ILE A 1 279 ? 76.067 -5.996 26.146 1.00 15.76 279 ILE A N 1
ATOM 2118 C CA . ILE A 1 279 ? 76.995 -5.479 25.135 1.00 16.24 279 ILE A CA 1
ATOM 2119 C C . ILE A 1 279 ? 77.034 -3.953 25.032 1.00 16.86 279 ILE A C 1
ATOM 2120 O O . ILE A 1 279 ? 78.111 -3.377 25.182 1.00 17.26 279 ILE A O 1
ATOM 2125 N N . THR A 1 280 ? 75.880 -3.317 24.818 1.00 16.17 280 THR A N 1
ATOM 2126 C CA . THR A 1 280 ? 75.817 -1.887 24.489 1.00 17.56 280 THR A CA 1
ATOM 2127 C C . THR A 1 280 ? 75.515 -0.980 25.688 1.00 17.53 280 THR A C 1
ATOM 2128 O O . THR A 1 280 ? 75.490 0.264 25.568 1.00 17.43 280 THR A O 1
ATOM 2132 N N . GLY A 1 281 ? 75.242 -1.583 26.841 1.00 17.62 281 GLY A N 1
ATOM 2133 C CA . GLY A 1 281 ? 74.992 -0.782 28.044 1.00 18.24 281 GLY A CA 1
ATOM 2134 C C . GLY A 1 281 ? 76.251 -0.077 28.520 1.00 19.33 281 GLY A C 1
ATOM 2135 O O . GLY A 1 281 ? 77.374 -0.570 28.326 1.00 18.80 281 GLY A O 1
ATOM 2136 N N . GLU A 1 282 ? 76.057 1.072 29.172 1.00 19.30 282 GLU A N 1
ATOM 2137 C CA . GLU A 1 282 ? 77.150 1.879 29.734 1.00 21.04 282 GLU A CA 1
ATOM 2138 C C . GLU A 1 282 ? 78.221 1.015 30.401 1.00 20.11 282 GLU A C 1
ATOM 2139 O O . GLU A 1 282 ? 79.428 1.259 30.304 1.00 19.00 282 GLU A O 1
ATOM 2145 N N . THR A 1 283 ? 77.751 -0.031 31.066 1.00 19.76 283 THR A N 1
ATOM 2146 C CA . THR A 1 283 ? 78.533 -0.763 32.025 1.00 19.45 283 THR A CA 1
ATOM 2147 C C . THR A 1 283 ? 78.995 -2.175 31.567 1.00 18.86 283 THR A C 1
ATOM 2148 O O . THR A 1 283 ? 79.760 -2.866 32.260 1.00 17.68 283 THR A O 1
ATOM 2152 N N . ALA A 1 284 ? 78.602 -2.560 30.360 1.00 18.47 284 ALA A N 1
ATOM 2153 C CA . ALA A 1 284 ? 78.727 -3.970 29.924 1.00 18.45 284 ALA A CA 1
ATOM 2154 C C . ALA A 1 284 ? 80.157 -4.509 29.927 1.00 18.34 284 ALA A C 1
ATOM 2155 O O . ALA A 1 284 ? 80.360 -5.713 30.116 1.00 18.33 284 ALA A O 1
ATOM 2157 N N . PHE A 1 285 ? 81.150 -3.625 29.710 1.00 16.99 285 PHE A N 1
ATOM 2158 C CA . PHE A 1 285 ? 82.552 -4.035 29.718 1.00 16.46 285 PHE A CA 1
ATOM 2159 C C . PHE A 1 285 ? 83.391 -3.222 30.710 1.00 16.81 285 PHE A C 1
ATOM 2160 O O . PHE A 1 285 ? 84.574 -2.918 30.450 1.00 16.57 285 PHE A O 1
ATOM 2168 N N . SER A 1 286 ? 82.797 -2.872 31.848 1.00 16.29 286 SER A N 1
ATOM 2169 C CA . SER A 1 286 ? 83.553 -2.140 32.888 1.00 16.56 286 SER A CA 1
ATOM 2170 C C . SER A 1 286 ? 84.123 -3.047 33.937 1.00 16.86 286 SER A C 1
ATOM 2171 O O . SER A 1 286 ? 83.395 -3.845 34.553 1.00 15.48 286 SER A O 1
ATOM 2174 N N . HIS A 1 287 ? 85.424 -2.902 34.165 1.00 16.93 287 HIS A N 1
ATOM 2175 C CA . HIS A 1 287 ? 86.146 -3.692 35.136 1.00 17.96 287 HIS A CA 1
ATOM 2176 C C . HIS A 1 287 ? 86.681 -2.804 36.249 1.00 18.97 287 HIS A C 1
ATOM 2177 O O . HIS A 1 287 ? 87.136 -1.685 35.989 1.00 18.92 287 HIS A O 1
ATOM 2184 N N . LYS A 1 288 ? 86.676 -3.318 37.476 1.00 19.70 288 LYS A N 1
ATOM 2185 C CA . LYS A 1 288 ? 87.040 -2.498 38.638 1.00 20.67 288 LYS A CA 1
ATOM 2186 C C . LYS A 1 288 ? 87.936 -3.205 39.657 1.00 21.57 288 LYS A C 1
ATOM 2187 O O . LYS A 1 288 ? 88.952 -2.637 40.086 1.00 21.32 288 LYS A O 1
ATOM 2193 N N . ALA A 1 289 ? 87.581 -4.439 40.042 1.00 22.56 289 ALA A N 1
ATOM 2194 C CA . ALA A 1 289 ? 88.379 -5.184 41.035 1.00 23.84 289 ALA A CA 1
ATOM 2195 C C . ALA A 1 289 ? 89.860 -5.261 40.649 1.00 24.64 289 ALA A C 1
ATOM 2196 O O . ALA A 1 289 ? 90.196 -5.521 39.485 1.00 24.51 289 ALA A O 1
ATOM 2198 N N . GLY A 1 290 ? 90.730 -5.034 41.633 1.00 25.45 290 GLY A N 1
ATOM 2199 C CA . GLY A 1 290 ? 92.168 -5.095 41.429 1.00 26.75 290 GLY A CA 1
ATOM 2200 C C . GLY A 1 290 ? 92.653 -6.370 40.754 1.00 27.90 290 GLY A C 1
ATOM 2201 O O . GLY A 1 290 ? 93.463 -6.307 39.821 1.00 27.98 290 GLY A O 1
ATOM 2202 N N . MET A 1 291 ? 92.176 -7.528 41.220 1.00 28.58 291 MET A N 1
ATOM 2203 C CA . MET A 1 291 ? 92.621 -8.820 40.668 1.00 29.38 291 MET A CA 1
ATOM 2204 C C . MET A 1 291 ? 92.120 -9.021 39.239 1.00 28.96 291 MET A C 1
ATOM 2205 O O . MET A 1 291 ? 92.788 -9.657 38.419 1.00 28.75 291 MET A O 1
ATOM 2210 N N . HIS A 1 292 ? 90.943 -8.474 38.949 1.00 28.66 292 HIS A N 1
ATOM 2211 C CA . HIS A 1 292 ? 90.431 -8.439 37.581 1.00 28.95 292 HIS A CA 1
ATOM 2212 C C . HIS A 1 292 ? 91.325 -7.563 36.686 1.00 29.57 292 HIS 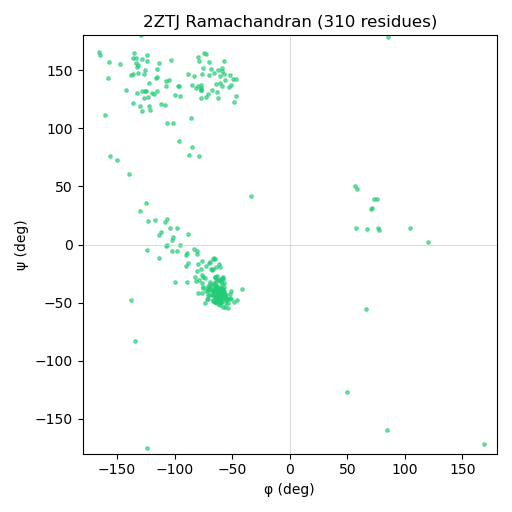A C 1
ATOM 2213 O O . HIS A 1 292 ? 91.732 -7.985 35.597 1.00 29.43 292 HIS A O 1
ATOM 2220 N N . LEU A 1 293 ? 91.626 -6.347 37.150 1.00 30.38 293 LEU A N 1
ATOM 2221 C CA . LEU A 1 293 ? 92.450 -5.402 36.377 1.00 31.00 293 LEU A CA 1
ATOM 2222 C C . LEU A 1 293 ? 93.845 -5.981 36.138 1.00 31.62 293 LEU A C 1
ATOM 2223 O O . LEU A 1 293 ? 94.381 -5.898 35.034 1.00 31.89 293 LEU A O 1
ATOM 2228 N N . LYS A 1 294 ? 94.410 -6.574 37.182 1.00 32.32 294 LYS A N 1
ATOM 2229 C CA . LYS A 1 294 ? 95.681 -7.288 37.110 1.00 33.61 294 LYS A CA 1
ATOM 2230 C C . LYS A 1 294 ? 95.733 -8.282 35.938 1.00 34.34 294 LYS A C 1
ATOM 2231 O O . LYS A 1 294 ? 96.694 -8.283 35.160 1.00 34.42 294 LYS A O 1
ATOM 2237 N N . ALA A 1 295 ? 94.697 -9.117 35.818 1.00 35.15 295 ALA A N 1
ATOM 2238 C CA . ALA A 1 295 ? 94.644 -10.167 34.791 1.00 36.01 295 ALA A CA 1
ATOM 2239 C C . ALA A 1 295 ? 94.332 -9.635 33.386 1.00 36.66 295 ALA A C 1
ATOM 2240 O O . ALA A 1 295 ? 94.854 -10.145 32.392 1.00 36.34 295 ALA A O 1
ATOM 2242 N N . ILE A 1 296 ? 93.472 -8.619 33.312 1.00 37.79 296 ILE A N 1
ATOM 2243 C CA . ILE A 1 296 ? 93.081 -8.008 32.036 1.00 38.92 296 ILE A CA 1
ATOM 2244 C C . ILE A 1 296 ? 94.283 -7.362 31.310 1.00 39.73 296 ILE A C 1
ATOM 2245 O O . ILE A 1 296 ? 94.321 -7.311 30.073 1.00 39.80 296 ILE A O 1
ATOM 2250 N N . TYR A 1 297 ? 95.259 -6.879 32.082 1.00 40.47 297 TYR A N 1
ATOM 2251 C CA . TYR A 1 297 ? 96.481 -6.305 31.507 1.00 41.43 297 TYR A CA 1
ATOM 2252 C C . TYR A 1 297 ? 97.295 -7.353 30.743 1.00 41.63 297 TYR A C 1
ATOM 2253 O O . TYR A 1 297 ? 97.789 -7.074 29.651 1.00 41.99 297 TYR A O 1
ATOM 2262 N N . ILE A 1 298 ? 97.431 -8.552 31.317 1.00 41.69 298 ILE A N 1
ATOM 2263 C CA . ILE A 1 298 ? 98.058 -9.678 30.614 1.00 41.61 298 ILE A CA 1
ATOM 2264 C C . ILE A 1 298 ? 97.142 -10.199 29.498 1.00 41.45 298 ILE A C 1
ATOM 2265 O O . ILE A 1 298 ? 97.598 -10.484 28.387 1.00 41.75 298 ILE A O 1
ATOM 2270 N N . ASN A 1 299 ? 95.849 -10.315 29.802 1.00 40.94 299 ASN A N 1
ATOM 2271 C CA . ASN A 1 299 ? 94.867 -10.855 28.859 1.00 40.56 299 ASN A CA 1
ATOM 2272 C C . ASN A 1 299 ? 93.428 -10.454 29.228 1.00 39.95 299 ASN A C 1
ATOM 2273 O O . ASN A 1 299 ? 92.898 -10.916 30.245 1.00 39.84 299 ASN A O 1
ATOM 2278 N N . PRO A 1 300 ? 92.787 -9.599 28.402 1.00 39.30 300 PRO A N 1
ATOM 2279 C CA . PRO A 1 300 ? 91.422 -9.131 28.711 1.00 38.72 300 PRO A CA 1
ATOM 2280 C C . PRO A 1 300 ? 90.393 -10.262 28.635 1.00 38.12 300 PRO A C 1
ATOM 2281 O O . PRO A 1 300 ? 89.307 -10.167 29.220 1.00 38.41 300 PRO A O 1
ATOM 2285 N N . GLU A 1 301 ? 90.751 -11.325 27.922 1.00 36.78 301 GLU A N 1
ATOM 2286 C CA . GLU A 1 301 ? 89.930 -12.521 27.812 1.00 35.70 301 GLU A CA 1
ATOM 2287 C C . GLU A 1 301 ? 89.714 -13.168 29.185 1.00 33.95 301 GLU A C 1
ATOM 2288 O O . GLU A 1 301 ? 88.809 -13.995 29.364 1.00 34.16 301 GLU A O 1
ATOM 2294 N N . ALA A 1 302 ? 90.545 -12.790 30.156 1.00 31.36 302 ALA A N 1
ATOM 2295 C CA . ALA A 1 302 ? 90.498 -13.397 31.486 1.00 28.87 302 ALA A CA 1
ATOM 2296 C C . ALA A 1 302 ? 89.174 -13.127 32.198 1.00 27.11 302 ALA A C 1
ATOM 2297 O O . ALA A 1 302 ? 88.672 -13.978 32.941 1.00 27.19 302 ALA A O 1
ATOM 2299 N N . TYR A 1 303 ? 88.625 -11.937 31.991 1.00 24.20 303 TYR A N 1
ATOM 2300 C CA . TYR A 1 303 ? 87.356 -11.576 32.618 1.00 22.14 303 TYR A CA 1
ATOM 2301 C C . TYR A 1 303 ? 86.372 -11.023 31.626 1.00 20.91 303 TYR A C 1
ATOM 2302 O O . TYR A 1 303 ? 85.502 -10.229 31.977 1.00 20.96 303 TYR A O 1
ATOM 2311 N N . GLU A 1 304 ? 86.482 -11.458 30.376 1.00 19.11 304 GLU A N 1
ATOM 2312 C CA . GLU A 1 304 ? 85.514 -11.033 29.383 1.00 18.25 304 GLU A CA 1
ATOM 2313 C C . GLU A 1 304 ? 84.935 -12.241 28.658 1.00 17.14 304 GLU A C 1
ATOM 2314 O O . GLU A 1 304 ? 85.656 -13.121 28.244 1.00 17.04 304 GLU A O 1
ATOM 2320 N N . PRO A 1 305 ? 83.615 -12.281 28.528 1.00 16.45 305 PRO A N 1
ATOM 2321 C CA . PRO A 1 305 ? 82.916 -13.414 27.921 1.00 15.74 305 PRO A CA 1
ATOM 2322 C C . PRO A 1 305 ? 83.072 -13.404 26.401 1.00 15.48 305 PRO A C 1
ATOM 2323 O O . PRO A 1 305 ? 83.033 -14.455 25.778 1.00 14.56 305 PRO A O 1
ATOM 2327 N N . TYR A 1 306 ? 83.258 -12.213 25.816 1.00 15.01 306 TYR A N 1
ATOM 2328 C CA . TYR A 1 306 ? 83.396 -12.029 24.373 1.00 15.84 306 TYR A CA 1
ATOM 2329 C C . TYR A 1 306 ? 84.145 -10.703 24.195 1.00 16.59 306 TYR A C 1
ATOM 2330 O O . TYR A 1 306 ? 84.117 -9.854 25.089 1.00 15.74 306 TYR A O 1
ATOM 2339 N N . PRO A 1 307 ? 84.816 -10.521 23.046 1.00 17.25 307 PRO A N 1
ATOM 2340 C CA . PRO A 1 307 ? 85.584 -9.274 22.841 1.00 17.33 307 PRO A CA 1
ATOM 2341 C C . PRO A 1 307 ? 84.670 -8.123 22.490 1.00 16.98 307 PRO A C 1
ATOM 2342 O O . PRO A 1 307 ? 83.803 -8.253 21.625 1.00 17.02 307 PRO A O 1
ATOM 2346 N N . PRO A 1 308 ? 84.859 -6.977 23.156 1.00 16.66 308 PRO A N 1
ATOM 2347 C CA . PRO A 1 308 ? 84.018 -5.826 22.895 1.00 17.41 308 PRO A CA 1
ATOM 2348 C C . PRO A 1 308 ? 84.082 -5.368 21.437 1.00 17.88 308 PRO A C 1
ATOM 2349 O O . PRO A 1 308 ? 83.073 -4.924 20.880 1.00 17.95 308 PRO A O 1
ATOM 2353 N N . GLU A 1 309 ? 85.251 -5.514 20.818 1.00 18.65 309 GLU A N 1
ATOM 2354 C CA . GLU A 1 309 ? 85.445 -5.051 19.437 1.00 20.09 309 GLU A CA 1
ATOM 2355 C C . GLU A 1 309 ? 84.582 -5.805 18.420 1.00 19.96 309 GLU A C 1
ATOM 2356 O O . GLU A 1 309 ? 84.216 -5.259 17.381 1.00 20.02 309 GLU A O 1
ATOM 2362 N N . VAL A 1 310 ? 84.249 -7.055 18.727 1.00 19.92 310 VAL A N 1
ATOM 2363 C CA . VAL A 1 310 ? 83.362 -7.856 17.865 1.00 19.77 310 VAL A CA 1
ATOM 2364 C C . VAL A 1 310 ? 82.019 -7.159 17.666 1.00 19.45 310 VAL A C 1
ATOM 2365 O O . VAL A 1 310 ? 81.442 -7.170 16.569 1.00 18.35 310 VAL A O 1
ATOM 2369 N N . PHE A 1 311 ? 81.545 -6.504 18.723 1.00 18.28 311 PHE A N 1
ATOM 2370 C CA . PHE A 1 311 ? 80.268 -5.840 18.681 1.00 18.24 311 PHE A CA 1
ATOM 2371 C C . PHE A 1 311 ? 80.380 -4.316 18.547 1.00 19.26 311 PHE A C 1
ATOM 2372 O O . PHE A 1 311 ? 79.394 -3.612 18.757 1.00 19.82 311 PHE A O 1
ATOM 2380 N N . GLY A 1 312 ? 81.567 -3.816 18.198 1.00 19.88 312 GLY A N 1
ATOM 2381 C CA . GLY A 1 312 ? 81.739 -2.396 17.959 1.00 22.07 312 GLY A CA 1
ATOM 2382 C C . GLY A 1 312 ? 81.692 -1.526 19.207 1.00 23.23 312 GLY A C 1
ATOM 2383 O O . GLY A 1 312 ? 81.256 -0.374 19.145 1.00 24.41 312 GLY A O 1
ATOM 2384 N N . VAL A 1 313 ? 82.137 -2.067 20.337 1.00 23.75 313 VAL A N 1
ATOM 2385 C CA . VAL A 1 313 ? 82.225 -1.301 21.586 1.00 24.58 313 VAL A CA 1
ATOM 2386 C C . VAL A 1 313 ? 83.621 -1.456 22.202 1.00 24.80 313 VAL A C 1
ATOM 2387 O O . VAL A 1 313 ? 84.466 -2.164 21.657 1.00 23.77 313 VAL A O 1
ATOM 2391 N N . LYS A 1 314 ? 83.848 -0.807 23.350 1.00 25.58 314 LYS A N 1
ATOM 2392 C CA . LYS A 1 314 ? 85.166 -0.818 24.019 1.00 25.88 314 LYS A CA 1
ATOM 2393 C C . LYS A 1 314 ? 85.044 -1.112 25.507 1.00 25.45 314 LYS A C 1
ATOM 2394 O O . LYS A 1 314 ? 84.009 -0.814 26.103 1.00 25.84 314 LYS A O 1
ATOM 2400 N N . ARG A 1 315 ? 86.088 -1.686 26.106 1.00 25.13 315 ARG A N 1
ATOM 2401 C CA . ARG A 1 315 ? 86.096 -1.929 27.552 1.00 25.12 315 ARG A CA 1
ATOM 2402 C C . ARG A 1 315 ? 86.434 -0.654 28.339 1.00 25.93 315 ARG A C 1
ATOM 2403 O O . ARG A 1 315 ? 86.969 0.310 27.767 1.00 25.29 315 ARG A O 1
ATOM 2411 N N . LYS A 1 316 ? 86.097 -0.652 29.633 1.00 26.22 316 LYS A N 1
ATOM 2412 C CA . LYS A 1 316 ? 86.465 0.433 30.560 1.00 27.53 316 LYS A CA 1
ATOM 2413 C C . LYS A 1 316 ? 87.185 -0.153 31.754 1.00 27.98 316 LYS A C 1
ATOM 2414 O O . LYS A 1 316 ? 86.719 -1.120 32.354 1.00 27.01 316 LYS A O 1
ATOM 2420 N N . LEU A 1 317 ? 88.319 0.442 32.106 1.00 28.47 317 LEU A N 1
ATOM 2421 C CA . LEU A 1 317 ? 89.036 0.022 33.292 1.00 29.63 317 LEU A CA 1
ATOM 2422 C C . LEU A 1 317 ? 88.886 1.109 34.353 1.00 30.49 317 LEU A C 1
ATOM 2423 O O . LEU A 1 317 ? 89.262 2.259 34.116 1.00 30.64 317 LEU A O 1
ATOM 2428 N N . ILE A 1 318 ? 88.307 0.754 35.501 1.00 31.14 318 ILE A N 1
ATOM 2429 C CA . ILE A 1 318 ? 88.217 1.680 36.633 1.00 32.00 318 ILE A CA 1
ATOM 2430 C C . ILE A 1 318 ? 89.373 1.390 37.578 1.00 32.45 318 ILE A C 1
ATOM 2431 O O . ILE A 1 318 ? 89.257 0.574 38.498 1.00 32.49 318 ILE A O 1
ATOM 2436 N N . ILE A 1 319 ? 90.501 2.052 37.325 1.00 33.23 319 ILE A N 1
ATOM 2437 C CA . ILE A 1 319 ? 91.716 1.820 38.106 1.00 33.92 319 ILE A CA 1
ATOM 2438 C C . ILE A 1 319 ? 91.769 2.754 39.319 1.00 34.25 319 ILE A C 1
ATOM 2439 O O . ILE A 1 319 ? 92.598 2.585 40.210 1.00 34.28 319 ILE A O 1
ATOM 2444 N N . ALA A 1 320 ? 90.844 3.711 39.349 1.00 34.74 320 ALA A N 1
ATOM 2445 C CA . ALA A 1 320 ? 90.731 4.691 40.430 1.00 35.63 320 ALA A CA 1
ATOM 2446 C C . ALA A 1 320 ? 90.664 4.069 41.833 1.00 35.96 320 ALA A C 1
ATOM 2447 O O . ALA A 1 320 ? 89.627 3.544 42.253 1.00 36.41 320 ALA A O 1
#

Sequence (312 aa):
MREWKIIDSTLREGEQFEKANFSTQDKVEIAKALDEFGIEYIEVTTPVASPQSRKDAEVLASLGLKAKVVTHIQCRLDAAKVAVETGVQGIDLLFGTGRDIPRIIEEAKEVIAYIREAAPHVEVRFSAEDTFRSEEQDLLAVYEAVAPYVDRVGLADTVGVATPRQVYALVREVRRVVGPRVDIEFHGHNDTGCAIANAYEAIEAGATHVDTTILGIGERNGITPLGGFLARMYTLQPEYVRRKYKLEMLPELDRMVARMVGVEIPFNNYITGETAFSHKAGMHLKAIYINPEAYEPYPPEVFGVKRKLIIA

Solvent-accessible surface area: 14335 Å² total; per-residue (Å²): 145,105,116,5,88,0,0,0,0,0,1,21,2,0,51,72,37,162,103,20,138,15,57,37,124,36,8,10,77,0,0,119,21,0,30,114,1,27,2,36,10,0,0,4,24,35,5,84,66,48,99,92,9,102,100,5,0,60,61,2,12,92,54,73,35,192,5,78,2,1,0,26,2,120,19,122,74,82,6,0,112,42,0,25,118,7,45,4,68,1,0,1,0,38,26,40,106,125,122,80,34,96,135,20,32,129,66,0,71,96,5,2,58,64,0,77,143,50,16,86,174,15,41,0,8,0,3,16,44,22,1,18,138,38,96,83,143,61,9,21,39,9,0,93,32,0,2,70,104,10,57,7,0,1,2,8,4,33,57,0,68,3,68,46,197,64,0,69,54,11,0,134,50,0,51,170,32,6,19,127,167,4,48,0,1,0,15,0,9,40,58,77,60,29,0,27,43,1,0,42,35,0,8,64,10,26,3,29,5,0,0,0,0,0,30,4,10,1,69,125,90,0,2,0,14,0,5,3,0,0,6,92,3,27,53,54,15,62,93,25,0,134,138,43,8,86,6,81,7,0,9,88,1,1,138,12,0,7,155,43,4,49,48,156,44,66,131,89,18,102,2,23,7,123,62,40,9,41,16,147,53,47,135,67,6,127,25,6,142,151,68,42,129,52,97,17,87,33,49,0,105,43,0,41,29,173,71,95,62,59,129,128

B-factor: mean 22.59, std 18.09, range [3.81, 500.0]

Nearest PDB structures (foldseek):
  2ztj-assembly1_A  TM=1.003E+00  e=1.673E-61  Thermus thermophilus HB27
  2zyf-assembly1_A-2  TM=1.001E+00  e=2.140E-59  Thermus thermophilus HB27
  3a9i-assembly1_A-2  TM=9.599E-01  e=5.304E-53  Thermus thermophilus HB27
  3ivs-assembly1_B  TM=9.536E-01  e=1.336E-39  Schizosaccharomyces pombe
  3mi3-assembly1_B  TM=9.570E-01  e=5.472E-39  Schizosaccharomyces pombe

InterPro domains:
  IPR000891 Pyruvate carboxyltransferase [PF00682] (5-265)
  IPR000891 Pyruvate carboxyltransferase [PS50991] (4-259)
  IPR002034 Alpha-isopropylmalate/homocitrate synthase, conserved site [PS00815] (11-27)
  IPR002034 Alpha-isopropylmalate/homocitrate synthase, conserved site [PS00816] (192-205)
  IPR011872 Homocitrate synthase [MF_02222] (5-376)
  IPR011872 Homocitrate synthase [TIGR02146] (6-354)
  IPR013785 Aldolase-type TIM barrel [G3DSA:3.20.20.70] (1-271)
  IPR048253 Homocitrate synthase, catalytic TIM barrel domain, fungi/bacteria [cd07948] (4-267)
  IPR050073 2-IPM synthase/homocitrate synthase-like [PTHR10277] (3-371)
  IPR054691 2-isopropylmalate synthase/homocitrate synthase, post-catalytic domain [PF22617] (279-359)

Radius of gyration: 20.03 Å; Cα contacts (8 Å, |Δi|>4): 641; chains: 1; bounding box: 62×43×44 Å